Protein AF-A0A349H0I1-F1 (afdb_monomer)

Radius of gyration: 21.96 Å; Cα contacts (8 Å, |Δi|>4): 618; chains: 1; bounding box: 60×41×66 Å

Mean predicted aligned error: 6.82 Å

Solvent-accessible surface area (backbone atoms only — not comparable to full-atom values): 18006 Å² total; per-residue (Å²): 136,90,81,85,83,81,81,77,84,74,85,81,79,82,74,72,86,64,67,91,86,64,78,78,78,63,68,46,71,41,87,31,68,82,65,18,46,16,34,38,22,48,32,29,46,52,48,45,71,29,44,71,75,42,46,47,58,52,32,51,77,61,75,44,40,34,22,36,20,34,17,42,63,64,51,36,85,90,40,66,73,54,44,50,57,52,36,51,44,42,75,72,64,30,39,60,26,30,19,31,28,80,56,58,60,56,75,73,56,81,52,63,70,60,49,42,41,29,56,52,42,31,39,50,52,44,24,71,68,56,75,46,74,36,46,31,37,44,55,31,94,72,39,71,49,74,67,58,49,52,59,46,56,76,68,21,74,40,65,52,85,84,55,69,73,45,67,33,71,83,58,52,48,72,56,53,55,52,51,52,54,48,22,48,76,69,48,35,77,41,40,36,43,39,42,25,42,68,38,98,54,76,21,34,36,50,53,69,41,48,50,54,49,52,53,50,51,51,77,35,53,81,45,32,40,63,32,26,51,61,59,56,50,42,48,48,53,49,62,74,54,44,40,82,46,76,46,79,76,52,99,54,31,33,32,36,26,41,40,66,69,99,42,76,68,64,66,66,41,75,89,57,61,44,25,34,34,36,58,40,89,90,53,66,74,88,30,52,48,40,29,45,93,89,40,78,55,71,75,44,73,40,95,85,67,55,28,40,33,34,75,43,63,65,80,52,60,61,33,44,37,35,58,103

Secondary structure (DSSP, 8-state):
-----------------PPTTPPPP-EEE-SSGGG-SEEEEEEEES--HHIIIIIHHHHHHTT---EEEE-HHHH-TT-HHHHHHHHHHHHTT-EEEE--SS---GGG---HHHHHIIIIIHHHHHHHHHSS---EE--GGG---HHHHHHHHHH-SEEGGG--EEE-TT--HHHHHHHHHHHHHHT-EEEEEE--BSSSSSSPBPHHHHHHHHHHHHHTTTTEEE--HHHHHHHHHHHHH-EEEEEEEETTEEEEEEE--S-HHHHHSPP--EEEEEE-TT--GGGEEEEETTEEPP-EE-TTSSEEEEEE-TT---EEEEE-

Sequence (324 aa):
MKGFLAWVLGVGLLVSRLAQGAMPPDVTVARFKGDRQAAVSLTFDDALPSHIESAIPTLDRYGLKGTFFLLLNNIRPESTSNWDAWRAAVSNGHEAGSHSFTHPMLTQIRDQALLDYEISGSAKEIETHLGVRPTSFAYPSSDFNHDVRQVVRLVYAFDRADCRVWGGAGFQMVDGIKHVDQALRRKDWLFCMLHGVGEATWGPIDPEIFDGLVAHLARQSDAVWTDTYSRVAAYIAKRNAIKVIFRDVKPDSFDFRLRLPDDPHIAMIPKWPLTVKVALDGRDPKLARAMVDGSLLALTPSVCGHYLLADIETDGRWIQWSWK

Nearest PDB structures (foldseek):
  5lgc-assembly1_A  TM=7.540E-01  e=3.133E-11  Arthrobacter sp. AW19M34-1
  5jmu-assembly1_A  TM=6.963E-01  e=8.372E-09  Agathobacter rectalis ATCC 33656
  2iw0-assembly1_A  TM=6.293E-01  e=1.709E-08  Colletotrichum lindemuthianum
  6go1-assembly2_B  TM=6.713E-01  e=7.347E-06  Bacillus anthracis
  3n98-assembly1_A  TM=6.789E-01  e=1.150E-03  Thermococcus kodakarensis

Foldseek 3Di:
DDDDDDPPDDPPPPDDDDDPDDDPFPKAFAQFPLNALEAEAEEAEALDPQCLVAVLVLCVVLPFEHEYAYAQVSLVLPDLVSLVSVLVNVVSAHAYAHAFHHLDLLVPDPDVVNLCCRQVVRQVSCCVSNVDRHQEYEYRVLRDDPVSVVSNVVRHLYYCNPAPEDAWAPDFLVVLVVVVVVRSVVSYYHYYYAYHACDPDTGHHDSVSSSVSSVVQSVCVLRYHRHYPLVSVLQNVLSVQWDKDWDPDDPFKTKIWIEGDPDVSNVSRDWFWTKMWTFCVPPDPVQKWKDFPNDTFDWDARPVRGTIITGGINPGTMIIIGGD

pLDDT: mean 88.44, std 15.71, range [28.06, 98.62]

Structure (mmCIF, N/CA/C/O backbone):
data_AF-A0A349H0I1-F1
#
_entry.id   AF-A0A349H0I1-F1
#
loop_
_atom_site.group_PDB
_atom_site.id
_atom_site.type_symbol
_atom_site.label_atom_id
_atom_site.label_alt_id
_atom_site.label_comp_id
_atom_site.label_asym_id
_atom_site.label_entity_id
_atom_site.label_seq_id
_atom_site.pdbx_PDB_ins_code
_atom_site.Cartn_x
_atom_site.Cartn_y
_atom_site.Cartn_z
_atom_site.occupancy
_atom_site.B_iso_or_equiv
_atom_site.auth_seq_id
_atom_site.auth_comp_id
_atom_site.auth_asym_id
_atom_site.auth_atom_id
_atom_site.pdbx_PDB_model_num
ATOM 1 N N . MET A 1 1 ? 33.714 -4.054 20.950 1.00 34.84 1 MET A N 1
ATOM 2 C CA . MET A 1 1 ? 33.315 -3.455 22.244 1.00 34.84 1 MET A CA 1
ATOM 3 C C . MET A 1 1 ? 32.687 -2.096 21.979 1.00 34.84 1 MET A C 1
ATOM 5 O O . MET A 1 1 ? 33.351 -1.293 21.343 1.00 34.84 1 MET A O 1
ATOM 9 N N . LYS A 1 2 ? 31.476 -1.874 22.526 1.00 33.91 2 LYS A N 1
ATOM 10 C CA . LYS A 1 2 ? 30.691 -0.615 22.601 1.00 33.91 2 LYS A CA 1
ATOM 11 C C . LYS A 1 2 ? 30.123 -0.113 21.250 1.00 33.91 2 LYS A C 1
ATOM 13 O O . LYS A 1 2 ? 30.882 0.099 20.326 1.00 33.91 2 LYS A O 1
ATOM 18 N N . GLY A 1 3 ? 28.820 0.094 21.052 1.00 28.56 3 GLY A N 1
ATOM 19 C CA . GLY A 1 3 ? 27.667 -0.011 21.945 1.00 28.56 3 GLY A CA 1
ATOM 20 C C . GLY A 1 3 ? 26.371 -0.170 21.139 1.00 28.56 3 GLY A C 1
ATOM 21 O O . GLY A 1 3 ? 26.172 0.476 20.117 1.00 28.56 3 GLY A O 1
ATOM 22 N N . PHE A 1 4 ? 25.518 -1.076 21.609 1.00 33.22 4 PHE A N 1
ATOM 23 C CA . PHE A 1 4 ? 24.160 -1.306 21.128 1.00 33.22 4 PHE A CA 1
ATOM 24 C C . PHE A 1 4 ? 23.253 -0.308 21.862 1.00 33.22 4 PHE A C 1
ATOM 26 O O . PHE A 1 4 ? 23.117 -0.406 23.082 1.00 33.22 4 PHE A O 1
ATOM 33 N N . LEU A 1 5 ? 22.663 0.668 21.165 1.00 31.14 5 LEU A N 1
ATOM 34 C CA . LEU A 1 5 ? 21.575 1.465 21.736 1.00 31.14 5 LEU A CA 1
ATOM 35 C C . LEU A 1 5 ? 20.264 0.701 21.526 1.00 31.14 5 LEU A C 1
ATOM 37 O O . LEU A 1 5 ? 19.727 0.641 20.421 1.00 31.14 5 LEU A O 1
ATOM 41 N N . ALA A 1 6 ? 19.773 0.093 22.601 1.00 31.25 6 ALA A N 1
ATOM 42 C CA . ALA A 1 6 ? 18.431 -0.454 22.672 1.00 31.25 6 ALA A CA 1
ATOM 43 C C . ALA A 1 6 ? 17.419 0.700 22.726 1.00 31.25 6 ALA A C 1
ATOM 45 O O . ALA A 1 6 ? 17.359 1.435 23.711 1.00 31.25 6 ALA A O 1
ATOM 46 N N . TRP A 1 7 ? 16.602 0.849 21.685 1.00 28.06 7 TRP A N 1
ATOM 47 C CA . TRP A 1 7 ? 15.377 1.640 21.769 1.00 28.06 7 TRP A CA 1
ATOM 48 C C . TRP A 1 7 ? 14.314 0.805 22.482 1.00 28.06 7 TRP A C 1
ATOM 50 O O . TRP A 1 7 ? 13.604 0.009 21.870 1.00 28.06 7 TRP A O 1
ATOM 60 N N . VAL A 1 8 ? 14.215 0.972 23.799 1.00 32.16 8 VAL A N 1
ATOM 61 C CA . VAL A 1 8 ? 13.019 0.572 24.542 1.00 32.16 8 VAL A CA 1
ATOM 62 C C . VAL A 1 8 ? 11.940 1.608 24.229 1.00 32.16 8 VAL A C 1
ATOM 64 O O . VAL A 1 8 ? 12.012 2.751 24.677 1.00 32.16 8 VAL A O 1
ATOM 67 N N . LEU A 1 9 ? 10.952 1.217 23.421 1.00 36.84 9 LEU A N 1
ATOM 68 C CA . LEU A 1 9 ? 9.716 1.969 23.206 1.00 36.84 9 LEU A CA 1
ATOM 69 C C . LEU A 1 9 ? 8.964 2.085 24.538 1.00 36.84 9 LEU A C 1
ATOM 71 O O . LEU A 1 9 ? 8.253 1.172 24.953 1.00 36.84 9 LEU A O 1
ATOM 75 N N . GLY A 1 10 ? 9.122 3.219 25.215 1.00 29.77 10 GLY A N 1
ATOM 76 C CA . GLY A 1 10 ? 8.227 3.622 26.289 1.00 29.77 10 GLY A CA 1
ATOM 77 C C . GLY A 1 10 ? 6.883 4.039 25.699 1.00 29.77 10 GLY A C 1
ATOM 78 O O . GLY A 1 10 ? 6.789 5.063 25.022 1.00 29.77 10 GLY A O 1
ATOM 79 N N . VAL A 1 11 ? 5.832 3.264 25.965 1.00 38.38 11 VAL A N 1
ATOM 80 C CA . VAL A 1 11 ? 4.443 3.690 25.755 1.00 38.38 11 VAL A CA 1
ATOM 81 C C . VAL A 1 11 ? 4.156 4.819 26.748 1.00 38.38 11 VAL A C 1
ATOM 83 O O . VAL A 1 11 ? 3.772 4.590 27.890 1.00 38.38 11 VAL A O 1
ATOM 86 N N . GLY A 1 12 ? 4.399 6.061 26.336 1.00 31.16 12 GLY A N 1
ATOM 87 C CA . GLY A 1 12 ? 4.030 7.245 27.106 1.00 31.16 12 GLY A CA 1
ATOM 88 C C . GLY A 1 12 ? 2.527 7.498 27.014 1.00 31.16 12 GLY A C 1
ATOM 89 O O . GLY A 1 12 ? 2.088 8.290 26.180 1.00 31.16 12 GLY A O 1
ATOM 90 N N . LEU A 1 13 ? 1.743 6.824 27.857 1.00 39.81 13 LEU A N 1
ATOM 91 C CA . LEU A 1 13 ? 0.347 7.172 28.131 1.00 39.81 13 LEU A CA 1
ATOM 92 C C . LEU A 1 13 ? 0.323 8.519 28.871 1.00 39.81 13 LEU A C 1
ATOM 94 O O . LEU A 1 13 ? 0.602 8.590 30.066 1.00 39.81 13 LEU A O 1
ATOM 98 N N . LEU A 1 14 ? -0.012 9.603 28.168 1.00 36.84 14 LEU A N 1
ATOM 99 C CA . LEU A 1 14 ? -0.398 10.852 28.823 1.00 36.84 14 LEU A CA 1
ATOM 100 C C . LEU A 1 14 ? -1.841 10.681 29.310 1.00 36.84 14 LEU A C 1
ATOM 102 O O . LEU A 1 14 ? -2.797 10.933 28.580 1.00 36.84 14 LEU A O 1
ATOM 106 N N . VAL A 1 15 ? -1.991 10.178 30.533 1.00 42.47 15 VAL A N 1
ATOM 107 C CA . VAL A 1 15 ? -3.293 10.030 31.184 1.00 42.47 15 VAL A CA 1
ATOM 108 C C . VAL A 1 15 ? -3.716 11.399 31.717 1.00 42.47 15 VAL A C 1
ATOM 110 O O . VAL A 1 15 ? -3.278 11.832 32.781 1.00 42.47 15 VAL A O 1
ATOM 113 N N . SER A 1 16 ? -4.570 12.113 30.984 1.00 45.88 16 SER A N 1
ATOM 114 C CA . SER A 1 16 ? -5.375 13.186 31.577 1.00 45.88 16 SER A CA 1
ATOM 115 C C . SER A 1 16 ? -6.261 12.566 32.658 1.00 45.88 16 SER A C 1
ATOM 117 O O . SER A 1 16 ? -6.930 11.581 32.356 1.00 45.88 16 SER A O 1
ATOM 119 N N . ARG A 1 17 ? -6.215 13.104 33.891 1.00 45.06 17 ARG A N 1
ATOM 120 C CA . ARG A 1 17 ? -6.877 12.590 35.113 1.00 45.06 17 ARG A CA 1
ATOM 121 C C . ARG A 1 17 ? -8.122 11.748 34.801 1.00 45.06 17 ARG A C 1
ATOM 123 O O . ARG A 1 17 ? -9.199 12.294 34.576 1.00 45.06 17 ARG A O 1
ATOM 130 N N . LEU A 1 18 ? -7.956 10.425 34.803 1.00 47.84 18 LEU A N 1
ATOM 131 C CA . LEU A 1 18 ? -9.080 9.496 34.833 1.00 47.84 18 LEU A CA 1
ATOM 132 C C . LEU A 1 18 ? -9.846 9.746 36.135 1.00 47.84 18 LEU A C 1
ATOM 134 O O . LEU A 1 18 ? -9.235 10.012 37.177 1.00 47.84 18 LEU A O 1
ATOM 138 N N . ALA A 1 19 ? -11.175 9.666 36.085 1.00 48.91 19 ALA A N 1
ATOM 139 C CA . ALA A 1 19 ? -11.960 9.513 37.301 1.00 48.91 19 ALA A CA 1
ATOM 140 C C . ALA A 1 19 ? -11.387 8.317 38.083 1.00 48.91 19 ALA A C 1
ATOM 142 O O . ALA A 1 19 ? -11.069 7.284 37.489 1.00 48.91 19 ALA A O 1
ATOM 143 N N . GLN A 1 20 ? -11.176 8.485 39.390 1.00 42.12 20 GLN A N 1
ATOM 144 C CA . GLN A 1 20 ? -10.585 7.457 40.247 1.00 42.12 20 GLN A CA 1
ATOM 145 C C . GLN A 1 20 ? -11.295 6.108 40.033 1.00 42.12 20 GLN A C 1
ATOM 147 O O . GLN A 1 20 ? -12.483 5.987 40.313 1.00 42.12 20 GLN A O 1
ATOM 152 N N . GLY A 1 21 ? -10.558 5.106 39.537 1.00 50.03 21 GLY A N 1
ATOM 153 C CA . GLY A 1 21 ? -10.969 3.697 39.554 1.00 50.03 21 GLY A CA 1
ATOM 154 C C . GLY A 1 21 ? -11.300 3.026 38.215 1.00 50.03 21 GLY A C 1
ATOM 155 O O . GLY A 1 21 ? -11.369 1.802 38.194 1.00 50.03 21 GLY A O 1
ATOM 156 N N . ALA A 1 22 ? -11.461 3.748 37.100 1.00 56.69 22 ALA A N 1
ATOM 157 C CA . ALA A 1 22 ? -11.700 3.109 35.798 1.00 56.69 22 ALA A CA 1
ATOM 158 C C . ALA A 1 22 ? -10.386 2.917 35.024 1.00 56.69 22 ALA A C 1
ATOM 160 O O . ALA A 1 22 ? -9.706 3.893 34.700 1.00 56.69 22 ALA A O 1
ATOM 161 N N . MET A 1 23 ? -10.029 1.666 34.711 1.00 65.00 23 MET A N 1
ATOM 162 C CA . MET A 1 23 ? -8.964 1.384 33.744 1.00 65.00 23 MET A CA 1
ATOM 163 C C . MET A 1 23 ? -9.370 1.935 32.368 1.00 65.00 23 MET A C 1
ATOM 165 O O . MET A 1 23 ? -10.547 1.843 32.008 1.00 65.00 23 MET A O 1
ATOM 169 N N . PRO A 1 24 ? -8.436 2.519 31.596 1.00 69.81 24 PRO A N 1
ATOM 170 C CA . PRO A 1 24 ? -8.743 2.953 30.244 1.00 69.81 24 PRO A CA 1
ATOM 171 C C . PRO A 1 24 ? -9.199 1.746 29.402 1.00 69.81 24 PRO A C 1
ATOM 173 O O . PRO A 1 24 ? -8.643 0.658 29.570 1.00 69.81 24 PRO A O 1
ATOM 176 N N . PRO A 1 25 ? -10.189 1.920 28.510 1.00 83.69 25 PRO A N 1
ATOM 177 C CA . PRO A 1 25 ? -10.639 0.854 27.622 1.00 83.69 25 PRO A CA 1
ATOM 178 C C . PRO A 1 25 ? -9.480 0.326 26.765 1.00 83.69 25 PRO A C 1
ATOM 180 O O . PRO A 1 25 ? -8.636 1.114 26.325 1.00 83.69 25 PRO A O 1
ATOM 183 N N . ASP A 1 26 ? -9.450 -0.981 26.490 1.00 91.81 26 ASP A N 1
ATOM 184 C CA . ASP A 1 26 ? -8.466 -1.562 25.570 1.00 91.81 26 ASP A CA 1
ATOM 185 C C . ASP A 1 26 ? -8.833 -1.200 24.124 1.00 91.81 26 ASP A C 1
ATOM 187 O O . ASP A 1 26 ? -9.636 -1.864 23.460 1.00 91.81 26 ASP A O 1
ATOM 191 N N . VAL A 1 27 ? -8.259 -0.081 23.672 1.00 95.75 27 VAL A N 1
ATOM 192 C CA . VAL A 1 27 ? -8.333 0.407 22.296 1.00 95.75 27 VAL A CA 1
ATOM 193 C C . VAL A 1 27 ? -6.935 0.431 21.705 1.00 95.75 27 VAL A C 1
ATOM 195 O O . VAL A 1 27 ? -6.068 1.196 22.132 1.00 95.75 27 VAL A O 1
ATOM 198 N N . THR A 1 28 ? -6.721 -0.380 20.676 1.00 95.75 28 THR A N 1
ATOM 199 C CA . THR A 1 28 ? -5.432 -0.494 19.986 1.00 95.75 28 THR A CA 1
ATOM 200 C C . THR A 1 28 ? -5.610 -0.383 18.482 1.00 95.75 28 THR A C 1
ATOM 202 O O . THR A 1 28 ? -6.696 -0.584 17.951 1.00 95.75 28 THR A O 1
ATOM 205 N N . VAL A 1 29 ? -4.540 -0.058 17.758 1.00 97.12 29 VAL A N 1
ATOM 206 C CA . VAL A 1 29 ? -4.557 -0.100 16.290 1.00 97.12 29 VAL A CA 1
ATOM 207 C C . VAL A 1 29 ? -4.021 -1.448 15.821 1.00 97.12 29 VAL A C 1
ATOM 209 O O . VAL A 1 29 ? -2.908 -1.853 16.189 1.00 97.12 29 VAL A O 1
ATOM 212 N N . ALA A 1 30 ? -4.810 -2.138 14.998 1.00 96.62 30 ALA A N 1
ATOM 213 C CA . ALA A 1 30 ? -4.462 -3.431 14.432 1.00 96.62 30 ALA A CA 1
ATOM 214 C C . ALA A 1 30 ? -3.143 -3.355 13.656 1.00 96.62 30 ALA A C 1
ATOM 216 O O . ALA A 1 30 ? -2.781 -2.319 13.089 1.00 96.62 30 ALA A O 1
ATOM 217 N N . ARG A 1 31 ? -2.403 -4.467 13.629 1.00 95.56 31 ARG A N 1
ATOM 218 C CA . ARG A 1 31 ? -1.106 -4.530 12.941 1.00 95.56 31 ARG A CA 1
ATOM 219 C C . ARG A 1 31 ? -1.239 -4.299 11.437 1.00 95.56 31 ARG A C 1
ATOM 221 O O . ARG A 1 31 ? -0.420 -3.584 10.871 1.00 95.56 31 ARG A O 1
ATOM 228 N N . PHE A 1 32 ? -2.279 -4.870 10.845 1.00 96.81 32 PHE A N 1
ATOM 229 C CA . PHE A 1 32 ? -2.651 -4.727 9.445 1.00 96.81 32 PHE A CA 1
ATOM 230 C C . PHE A 1 32 ? -4.148 -4.447 9.342 1.00 96.81 32 PHE A C 1
ATOM 232 O O . PHE A 1 32 ? -4.898 -4.685 10.297 1.00 96.81 32 PHE A O 1
ATOM 239 N N . LYS A 1 33 ? -4.578 -3.944 8.182 1.00 96.31 33 LYS A N 1
ATOM 240 C CA . LYS A 1 33 ? -5.973 -3.580 7.934 1.00 96.31 33 LYS A CA 1
ATOM 241 C C . LYS A 1 33 ? -6.927 -4.745 8.239 1.00 96.31 33 LYS A C 1
ATOM 243 O O . LYS A 1 33 ? -6.679 -5.895 7.879 1.00 96.31 33 LYS A O 1
ATOM 248 N N . GLY A 1 34 ? -8.027 -4.444 8.919 1.00 95.44 34 GLY A N 1
ATOM 249 C CA . GLY A 1 34 ? -9.051 -5.390 9.362 1.00 95.44 34 GLY A CA 1
ATOM 250 C C . GLY A 1 34 ? -8.505 -6.554 10.195 1.00 95.44 34 GLY A C 1
ATOM 251 O O . GLY A 1 34 ? -9.002 -7.664 10.064 1.00 95.44 34 GLY A O 1
ATOM 252 N N . ASP A 1 35 ? -7.463 -6.304 10.997 1.00 95.69 35 ASP A N 1
ATOM 253 C CA . ASP A 1 35 ? -6.838 -7.275 11.913 1.00 95.69 35 ASP A CA 1
ATOM 254 C C . ASP A 1 35 ? -6.282 -8.536 11.230 1.00 95.69 35 ASP A C 1
ATOM 256 O O . ASP A 1 35 ? -6.198 -9.607 11.832 1.00 95.69 35 ASP A O 1
ATOM 260 N N . ARG A 1 36 ? -5.865 -8.398 9.965 1.00 96.00 36 ARG A N 1
ATOM 261 C CA . ARG A 1 36 ? -5.184 -9.460 9.212 1.00 96.00 36 ARG A CA 1
ATOM 262 C C . ARG A 1 36 ? -3.839 -9.799 9.850 1.00 96.00 36 ARG A C 1
ATOM 264 O O . ARG A 1 36 ? -3.200 -8.969 10.498 1.00 96.00 36 ARG A O 1
ATOM 271 N N . GLN A 1 37 ? -3.412 -11.045 9.682 1.00 95.31 37 GLN A N 1
ATOM 272 C CA . GLN A 1 37 ? -2.216 -11.579 10.335 1.00 95.31 37 GLN A CA 1
ATOM 273 C C . GLN A 1 37 ? -0.933 -11.133 9.635 1.00 95.31 37 GLN A C 1
ATOM 275 O O . GLN A 1 37 ? 0.062 -10.860 10.306 1.00 95.31 37 GLN A O 1
ATOM 280 N N . ALA A 1 38 ? -0.974 -11.042 8.308 1.00 96.19 38 ALA A N 1
ATOM 281 C CA . ALA A 1 38 ? 0.137 -10.629 7.462 1.00 96.19 38 ALA A CA 1
ATOM 282 C C . ALA A 1 38 ? -0.335 -9.647 6.385 1.00 96.19 38 ALA A C 1
ATOM 284 O O . ALA A 1 38 ? -1.536 -9.503 6.140 1.00 96.19 38 ALA A O 1
ATOM 285 N N . ALA A 1 39 ? 0.623 -9.006 5.723 1.00 96.50 39 ALA A N 1
ATOM 286 C CA . ALA A 1 39 ? 0.380 -8.248 4.504 1.00 96.50 39 ALA A CA 1
ATOM 287 C C . ALA A 1 39 ? 1.286 -8.737 3.372 1.00 96.50 39 ALA A C 1
ATOM 289 O O . ALA A 1 39 ? 2.387 -9.230 3.622 1.00 96.50 39 ALA A O 1
ATOM 290 N N . VAL A 1 40 ? 0.834 -8.580 2.131 1.00 95.69 40 VAL A N 1
ATOM 291 C CA . VAL A 1 40 ? 1.599 -8.903 0.924 1.00 95.69 40 VAL A CA 1
ATOM 292 C C . VAL A 1 40 ? 1.460 -7.752 -0.066 1.00 95.69 40 VAL A C 1
ATOM 294 O O . VAL A 1 40 ? 0.351 -7.312 -0.353 1.00 95.69 40 VAL A O 1
ATOM 297 N N . SER A 1 41 ? 2.578 -7.287 -0.617 1.00 95.88 41 SER A N 1
ATOM 298 C CA . SER A 1 41 ? 2.578 -6.349 -1.742 1.00 95.88 41 SER A CA 1
ATOM 299 C C . SER A 1 41 ? 3.286 -6.971 -2.937 1.00 95.88 41 SER A C 1
ATOM 301 O O . SER A 1 41 ? 4.458 -7.344 -2.851 1.00 95.88 41 SER A O 1
ATOM 303 N N . LEU A 1 42 ? 2.554 -7.090 -4.045 1.00 95.06 42 LEU A N 1
ATOM 304 C CA . LEU A 1 42 ? 3.087 -7.515 -5.336 1.00 95.06 42 LEU A CA 1
ATOM 305 C C . LEU A 1 42 ? 3.601 -6.275 -6.067 1.00 95.06 42 LEU A C 1
ATOM 307 O O . LEU A 1 42 ? 2.830 -5.351 -6.335 1.00 95.06 42 LEU A O 1
ATOM 311 N N . THR A 1 43 ? 4.904 -6.239 -6.330 1.00 94.69 43 THR A N 1
ATOM 312 C CA . THR A 1 43 ? 5.586 -5.099 -6.948 1.00 94.69 43 THR A CA 1
ATOM 313 C C . THR A 1 43 ? 6.237 -5.521 -8.256 1.00 94.69 43 THR A C 1
ATOM 315 O O . THR A 1 43 ? 6.756 -6.632 -8.344 1.00 94.69 43 THR A O 1
ATOM 318 N N . PHE A 1 44 ? 6.192 -4.649 -9.256 1.00 94.81 44 PHE A N 1
ATOM 319 C CA . PHE A 1 44 ? 6.687 -4.900 -10.603 1.00 94.81 44 PHE A CA 1
ATOM 320 C C . PHE A 1 44 ? 7.590 -3.752 -11.034 1.00 94.81 44 PHE A C 1
ATOM 322 O O . PHE A 1 44 ? 7.164 -2.598 -10.991 1.00 94.81 44 PHE A O 1
ATOM 329 N N . ASP A 1 45 ? 8.804 -4.068 -11.462 1.00 94.56 45 ASP A N 1
ATOM 330 C CA . ASP A 1 45 ? 9.788 -3.076 -11.890 1.00 94.56 45 ASP A CA 1
ATOM 331 C C . ASP A 1 45 ? 9.833 -2.987 -13.425 1.00 94.56 45 ASP A C 1
ATOM 333 O O . ASP A 1 45 ? 9.482 -3.941 -14.122 1.00 94.56 45 ASP A O 1
ATOM 337 N N . ASP A 1 46 ? 10.266 -1.831 -13.931 1.00 94.69 46 ASP A N 1
ATOM 338 C CA . ASP A 1 46 ? 10.596 -1.534 -15.337 1.00 94.69 46 ASP A CA 1
ATOM 339 C C . ASP A 1 46 ? 9.457 -1.105 -16.272 1.00 94.69 46 ASP A C 1
ATOM 341 O O . ASP A 1 46 ? 9.729 -0.805 -17.432 1.00 94.69 46 ASP A O 1
ATOM 345 N N . ALA A 1 47 ? 8.205 -1.003 -15.810 1.00 94.88 47 ALA A N 1
ATOM 346 C CA . ALA A 1 47 ? 7.064 -0.614 -16.662 1.00 94.88 47 ALA A CA 1
ATOM 347 C C . ALA A 1 47 ? 6.978 -1.406 -17.989 1.00 94.88 47 ALA A C 1
ATOM 349 O O . ALA A 1 47 ? 6.832 -0.832 -19.070 1.00 94.88 47 ALA A O 1
ATOM 350 N N . LEU A 1 48 ? 7.104 -2.730 -17.905 1.00 93.38 48 LEU A N 1
ATOM 351 C CA . LEU A 1 48 ? 7.147 -3.616 -19.067 1.00 93.38 48 LEU A CA 1
ATOM 352 C C . LEU A 1 48 ? 5.759 -3.775 -19.713 1.00 93.38 48 LEU A C 1
ATOM 354 O O . LEU A 1 48 ? 4.752 -3.717 -19.000 1.00 93.38 48 LEU A O 1
ATOM 358 N N . PRO A 1 49 ? 5.665 -4.049 -21.030 1.00 92.62 49 PRO A N 1
ATOM 359 C CA . PRO A 1 49 ? 4.387 -4.302 -21.704 1.00 92.62 49 PRO A CA 1
ATOM 360 C C . PRO A 1 49 ? 3.533 -5.374 -21.013 1.00 92.62 49 PRO A C 1
ATOM 362 O O . PRO A 1 49 ? 2.334 -5.173 -20.797 1.00 92.62 49 PRO A O 1
ATOM 365 N N . SER A 1 50 ? 4.159 -6.462 -20.546 1.00 93.75 50 SER A N 1
ATOM 366 C CA . SER A 1 50 ? 3.466 -7.536 -19.820 1.00 93.75 50 SER A CA 1
ATOM 367 C C . SER A 1 50 ? 2.779 -7.087 -18.524 1.00 93.75 50 SER A C 1
ATOM 369 O O . SER A 1 50 ? 1.886 -7.780 -18.029 1.00 93.75 50 SER A O 1
ATOM 371 N N . HIS A 1 51 ? 3.123 -5.923 -17.963 1.00 95.81 51 HIS A N 1
ATOM 372 C CA . HIS A 1 51 ? 2.419 -5.367 -16.805 1.00 95.81 51 HIS A CA 1
ATOM 373 C C . HIS A 1 51 ? 0.986 -4.974 -17.157 1.00 95.81 51 HIS A C 1
ATOM 375 O O . HIS A 1 51 ? 0.055 -5.346 -16.442 1.00 95.81 51 HIS A O 1
ATOM 381 N N . ILE A 1 52 ? 0.820 -4.260 -18.273 1.00 95.50 52 ILE A N 1
ATOM 382 C CA . ILE A 1 52 ? -0.480 -3.831 -18.796 1.00 95.50 52 ILE A CA 1
ATOM 383 C C . ILE A 1 52 ? -1.233 -5.019 -19.400 1.00 95.50 52 ILE A C 1
ATOM 385 O O . ILE A 1 52 ? -2.433 -5.163 -19.183 1.00 95.50 52 ILE A O 1
ATOM 389 N N . GLU A 1 53 ? -0.535 -5.874 -20.147 1.00 94.38 53 GLU A N 1
ATOM 390 C CA . GLU A 1 53 ? -1.155 -6.937 -20.947 1.00 94.38 53 GLU A CA 1
ATOM 391 C C . GLU A 1 53 ? -1.524 -8.180 -20.123 1.00 94.38 53 GLU A C 1
ATOM 393 O O . GLU A 1 53 ? -2.527 -8.834 -20.414 1.00 94.38 53 GLU A O 1
ATOM 398 N N . SER A 1 54 ? -0.754 -8.488 -19.073 1.00 95.00 54 SER A N 1
ATOM 399 C CA . SER A 1 54 ? -0.886 -9.740 -18.313 1.00 95.00 54 SER A CA 1
ATOM 400 C C . SER A 1 54 ? -1.066 -9.513 -16.813 1.00 95.00 54 SER A C 1
ATOM 402 O O . SER A 1 54 ? -1.988 -10.074 -16.208 1.00 95.00 54 SER A O 1
ATOM 404 N N . ALA A 1 55 ? -0.207 -8.700 -16.188 1.00 96.69 55 ALA A N 1
ATOM 405 C CA . ALA A 1 55 ? -0.172 -8.583 -14.731 1.00 96.69 55 ALA A CA 1
ATOM 406 C C . ALA A 1 55 ? -1.429 -7.902 -14.166 1.00 96.69 55 ALA A C 1
ATOM 408 O O . ALA A 1 55 ? -2.110 -8.478 -13.315 1.00 96.69 55 ALA A O 1
ATOM 409 N N . ILE A 1 56 ? -1.761 -6.705 -14.660 1.00 98.25 56 ILE A N 1
ATOM 410 C CA . ILE A 1 56 ? -2.934 -5.929 -14.229 1.00 98.25 56 ILE A CA 1
ATOM 411 C C . ILE A 1 56 ? -4.236 -6.706 -14.469 1.00 98.25 56 ILE A C 1
ATOM 413 O O . ILE A 1 56 ? -4.960 -6.917 -13.494 1.00 98.25 56 ILE A O 1
ATOM 417 N N . PRO A 1 57 ? -4.517 -7.244 -15.677 1.00 98.19 57 PRO A N 1
ATOM 418 C CA . PRO A 1 57 ? -5.734 -8.021 -15.911 1.00 98.19 57 PRO A CA 1
ATOM 419 C C . PRO A 1 57 ? -5.883 -9.235 -14.987 1.00 98.19 57 PRO A C 1
ATOM 421 O O . PRO A 1 57 ? -6.995 -9.580 -14.585 1.00 98.19 57 PRO A O 1
ATOM 424 N N . THR A 1 58 ? -4.777 -9.897 -14.638 1.00 98.25 58 THR A N 1
ATOM 425 C CA . THR A 1 58 ? -4.797 -11.039 -13.712 1.00 98.25 58 THR A CA 1
ATOM 426 C C . THR A 1 58 ? -5.096 -10.587 -12.285 1.00 98.25 58 THR A C 1
ATOM 428 O O . THR A 1 58 ? -5.965 -11.166 -11.639 1.00 98.25 58 THR A O 1
ATOM 431 N N . LEU A 1 59 ? -4.440 -9.530 -11.796 1.00 98.62 59 LEU A N 1
ATOM 432 C CA . LEU A 1 59 ? -4.723 -8.955 -10.476 1.00 98.62 59 LEU A CA 1
ATOM 433 C C . LEU A 1 59 ? -6.190 -8.522 -10.355 1.00 98.62 59 LEU A C 1
ATOM 435 O O . LEU A 1 59 ? -6.862 -8.881 -9.386 1.00 98.62 59 LEU A O 1
ATOM 439 N N . ASP A 1 60 ? -6.700 -7.827 -11.371 1.00 98.56 60 ASP A N 1
ATOM 440 C CA . ASP A 1 60 ? -8.073 -7.331 -11.415 1.00 98.56 60 ASP A CA 1
ATOM 441 C C . ASP A 1 60 ? -9.111 -8.449 -11.398 1.00 98.56 60 ASP A C 1
ATOM 443 O O . ASP A 1 60 ? -10.112 -8.344 -10.687 1.00 98.56 60 ASP A O 1
ATOM 447 N N . ARG A 1 61 ? -8.852 -9.558 -12.101 1.00 98.25 61 ARG A N 1
ATOM 448 C CA . ARG A 1 61 ? -9.725 -10.743 -12.099 1.00 98.25 61 ARG A CA 1
ATOM 449 C C . ARG A 1 61 ? -9.966 -11.295 -10.693 1.00 98.25 61 ARG A C 1
ATOM 451 O O . ARG A 1 61 ? -11.044 -11.815 -10.418 1.00 98.25 61 ARG A O 1
ATOM 458 N N . TYR A 1 62 ? -8.978 -11.170 -9.812 1.00 98.38 62 TYR A N 1
ATOM 459 C CA . TYR A 1 62 ? -9.050 -11.618 -8.422 1.00 98.38 62 TYR A CA 1
ATOM 460 C C . TYR A 1 62 ? -9.342 -10.481 -7.427 1.00 98.38 62 TYR A C 1
ATOM 462 O O . TYR A 1 62 ? -9.336 -10.712 -6.218 1.00 98.38 62 TYR A O 1
ATOM 470 N N . GLY A 1 63 ? -9.603 -9.259 -7.908 1.00 97.88 63 GLY A N 1
ATOM 471 C CA . GLY A 1 63 ? -9.875 -8.090 -7.067 1.00 97.88 63 GLY A CA 1
ATOM 472 C C . GLY A 1 63 ? -8.666 -7.607 -6.258 1.00 97.88 63 GLY A C 1
ATOM 473 O O . GLY A 1 63 ? -8.839 -6.940 -5.238 1.00 97.88 63 GLY A O 1
ATOM 474 N N . LEU A 1 64 ? -7.449 -7.951 -6.683 1.00 98.38 64 LEU A N 1
ATOM 475 C CA . LEU A 1 64 ? -6.205 -7.570 -6.020 1.00 98.38 64 LEU A CA 1
ATOM 476 C C . LEU A 1 64 ? -5.562 -6.363 -6.704 1.00 98.38 64 LEU A C 1
ATOM 478 O O . LEU A 1 64 ? -5.831 -6.061 -7.864 1.00 98.38 64 LEU A O 1
ATOM 482 N N . LYS A 1 65 ? -4.697 -5.663 -5.968 1.00 98.25 65 LYS A N 1
ATOM 483 C CA . LYS A 1 65 ? -3.946 -4.507 -6.470 1.00 98.25 65 LYS A CA 1
ATOM 484 C C . LYS A 1 65 ? -2.450 -4.747 -6.346 1.00 98.25 65 LYS A C 1
ATOM 486 O O . LYS A 1 65 ? -1.993 -5.524 -5.512 1.00 98.25 65 LYS A O 1
ATOM 491 N N . GLY A 1 66 ? -1.709 -4.083 -7.222 1.00 97.94 66 GLY A N 1
ATOM 492 C CA . GLY A 1 66 ? -0.261 -4.201 -7.346 1.00 97.94 66 GLY A CA 1
ATOM 493 C C . GLY A 1 66 ? 0.390 -2.834 -7.468 1.00 97.94 66 GLY A C 1
ATOM 494 O O . GLY A 1 66 ? -0.284 -1.837 -7.747 1.00 97.94 66 GLY A O 1
ATOM 495 N N . THR A 1 67 ? 1.698 -2.814 -7.256 1.00 98.19 67 THR A N 1
ATOM 496 C CA . THR A 1 67 ? 2.540 -1.627 -7.393 1.00 98.19 67 THR A CA 1
ATOM 497 C C . THR A 1 67 ? 3.451 -1.783 -8.591 1.00 98.19 67 THR A C 1
ATOM 499 O O . THR A 1 67 ? 4.173 -2.767 -8.686 1.00 98.19 67 THR A O 1
ATOM 502 N N . PHE A 1 68 ? 3.464 -0.793 -9.468 1.00 97.94 68 PHE A N 1
ATOM 503 C CA . PHE A 1 68 ? 4.315 -0.763 -10.647 1.00 97.94 68 PHE A CA 1
ATOM 504 C C . PHE A 1 68 ? 5.308 0.379 -10.485 1.00 97.94 68 PHE A C 1
ATOM 506 O O . PHE A 1 68 ? 4.918 1.546 -10.457 1.00 97.94 68 PHE A O 1
ATOM 513 N N . PHE A 1 69 ? 6.583 0.045 -10.308 1.00 97.75 69 PHE A N 1
ATOM 514 C CA . PHE A 1 69 ? 7.668 1.011 -10.255 1.00 97.75 69 PHE A CA 1
ATOM 515 C C . PHE A 1 69 ? 8.063 1.364 -11.685 1.00 97.75 69 PHE A C 1
ATOM 517 O O . PHE A 1 69 ? 8.663 0.571 -12.410 1.00 97.75 69 PHE A O 1
ATOM 524 N N . LEU A 1 70 ? 7.658 2.560 -12.101 1.00 97.75 70 LEU A N 1
ATOM 525 C CA . LEU A 1 70 ? 7.714 2.980 -13.486 1.00 97.75 70 LEU A CA 1
ATOM 526 C C . LEU A 1 70 ? 9.112 3.465 -13.855 1.00 97.75 70 LEU A C 1
ATOM 528 O O . LEU A 1 70 ? 9.603 4.441 -13.286 1.00 97.75 70 LEU A O 1
ATOM 532 N N . LEU A 1 71 ? 9.718 2.801 -14.839 1.00 96.62 71 LEU A N 1
ATOM 533 C CA . LEU A 1 71 ? 10.908 3.282 -15.527 1.00 96.62 71 LEU A CA 1
ATOM 534 C C . LEU A 1 71 ? 10.470 4.145 -16.715 1.00 96.62 71 LEU A C 1
ATOM 536 O O . LEU A 1 71 ? 9.928 3.632 -17.696 1.00 96.62 71 LEU A O 1
ATOM 540 N N . LEU A 1 72 ? 10.685 5.459 -16.629 1.00 94.69 72 LEU A N 1
ATOM 541 C CA . LEU A 1 72 ? 10.075 6.408 -17.571 1.00 94.69 72 LEU A CA 1
ATOM 542 C C . LEU A 1 72 ? 10.522 6.174 -19.019 1.00 94.69 72 LEU A C 1
ATOM 544 O O . LEU A 1 72 ? 9.695 6.245 -19.927 1.00 94.69 72 LEU A O 1
ATOM 548 N N . ASN A 1 73 ? 11.793 5.826 -19.245 1.00 91.94 73 ASN A N 1
ATOM 549 C CA . ASN A 1 73 ? 12.303 5.527 -20.585 1.00 91.94 73 ASN A CA 1
ATOM 550 C C . ASN A 1 73 ? 11.556 4.361 -21.269 1.00 91.94 73 ASN A C 1
ATOM 552 O O . ASN A 1 73 ? 11.350 4.386 -22.481 1.00 91.94 73 ASN A O 1
ATOM 556 N N . ASN A 1 74 ? 11.076 3.373 -20.504 1.00 91.12 74 ASN A N 1
ATOM 557 C CA . ASN A 1 74 ? 10.313 2.251 -21.061 1.00 91.12 74 ASN A CA 1
ATOM 558 C C . ASN A 1 74 ? 8.880 2.644 -21.437 1.00 91.12 74 ASN A C 1
ATOM 560 O O . ASN A 1 74 ? 8.341 2.130 -22.416 1.00 91.12 74 ASN A O 1
ATOM 564 N N . ILE A 1 75 ? 8.280 3.598 -20.717 1.00 87.75 75 ILE A N 1
ATOM 565 C CA . ILE A 1 75 ? 6.958 4.139 -21.064 1.00 87.75 75 ILE A CA 1
ATOM 566 C C . ILE A 1 75 ? 7.032 4.976 -22.343 1.00 87.75 75 ILE A C 1
ATOM 568 O O . ILE A 1 75 ? 6.055 4.992 -23.092 1.00 87.75 75 ILE A O 1
ATOM 572 N N . ARG A 1 76 ? 8.188 5.601 -22.621 1.00 77.75 76 ARG A N 1
ATOM 573 C CA . ARG A 1 76 ? 8.377 6.625 -23.663 1.00 77.75 76 ARG A CA 1
ATOM 574 C C . ARG A 1 76 ? 7.480 7.834 -23.375 1.00 77.75 76 ARG 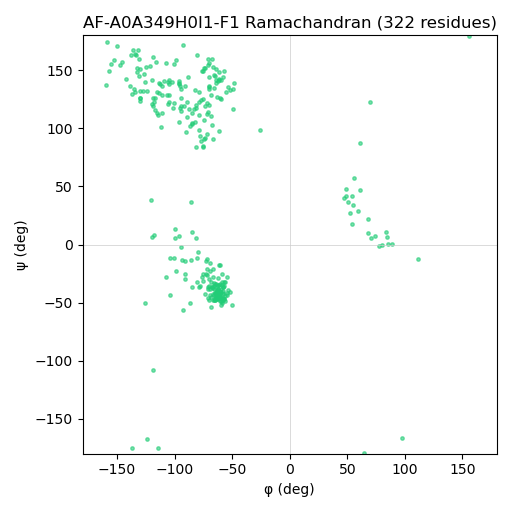A C 1
ATOM 576 O O . ARG A 1 76 ? 6.340 7.848 -23.835 1.00 77.75 76 ARG A O 1
ATOM 583 N N . PRO A 1 77 ? 7.929 8.818 -22.574 1.00 65.44 77 PRO A N 1
ATOM 584 C CA . PRO A 1 77 ? 7.077 9.893 -22.055 1.00 65.44 77 PRO A CA 1
ATOM 585 C C . PRO A 1 77 ? 6.308 10.672 -23.133 1.00 65.44 77 PRO A C 1
ATOM 587 O O . PRO A 1 77 ? 5.201 11.145 -22.890 1.00 65.44 77 PRO A O 1
ATOM 590 N N . GLU A 1 78 ? 6.851 10.736 -24.347 1.00 72.31 78 GLU A N 1
ATOM 591 C CA . GLU A 1 78 ? 6.236 11.335 -25.530 1.00 72.31 78 GLU A CA 1
ATOM 592 C C . GLU A 1 78 ? 5.027 10.556 -26.095 1.00 72.31 78 GLU A C 1
ATOM 594 O O . GLU A 1 78 ? 4.261 11.098 -26.893 1.00 72.31 78 GLU A O 1
ATOM 599 N N . SER A 1 79 ? 4.835 9.296 -25.698 1.00 72.38 79 SER A N 1
ATOM 600 C CA . SER A 1 79 ? 3.782 8.401 -26.186 1.00 72.38 79 SER A CA 1
ATOM 601 C C . SER A 1 79 ? 2.511 8.511 -25.340 1.00 72.38 79 SER A C 1
ATOM 603 O O . SER A 1 79 ? 2.356 7.858 -24.305 1.00 72.38 79 SER A O 1
ATOM 605 N N . THR A 1 80 ? 1.545 9.310 -25.795 1.00 70.12 80 THR A N 1
ATOM 606 C CA . THR A 1 80 ? 0.254 9.488 -25.107 1.00 70.12 80 THR A CA 1
ATOM 607 C C . THR A 1 80 ? -0.524 8.184 -24.913 1.00 70.12 80 THR A C 1
ATOM 609 O O . THR A 1 80 ? -1.111 7.995 -23.847 1.00 70.12 80 THR A O 1
ATOM 612 N N . SER A 1 81 ? -0.477 7.262 -25.881 1.00 69.31 81 SER A N 1
ATOM 613 C CA . SER A 1 81 ? -1.170 5.968 -25.802 1.00 69.31 81 SER A CA 1
ATOM 614 C C . SER A 1 81 ? -0.620 5.060 -24.702 1.00 69.31 81 SER A C 1
ATOM 616 O O . SER A 1 81 ? -1.379 4.323 -24.079 1.00 69.31 81 SER A O 1
ATOM 618 N N . ASN A 1 82 ? 0.685 5.130 -24.420 1.00 79.19 82 ASN A N 1
ATOM 619 C CA . ASN A 1 82 ? 1.284 4.332 -23.348 1.00 79.19 82 ASN A CA 1
ATOM 620 C C . ASN A 1 82 ? 0.821 4.841 -21.975 1.00 79.19 82 ASN A C 1
ATOM 622 O O . ASN A 1 82 ? 0.552 4.051 -21.071 1.00 79.19 82 ASN A O 1
ATOM 626 N N . TRP A 1 83 ? 0.636 6.155 -21.833 1.00 92.81 83 TRP A N 1
ATOM 627 C CA . TRP A 1 83 ? 0.118 6.766 -20.610 1.00 92.81 83 TRP A CA 1
ATOM 628 C C . TRP A 1 83 ? -1.376 6.528 -20.367 1.00 92.81 83 TRP A C 1
ATOM 630 O O . TRP A 1 83 ? -1.806 6.574 -19.215 1.00 92.81 83 TRP A O 1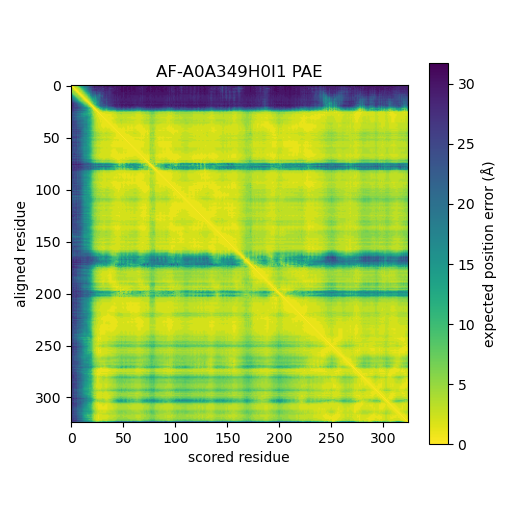
ATOM 640 N N . ASP A 1 84 ? -2.188 6.284 -21.400 1.00 93.31 84 ASP A N 1
ATOM 641 C CA . ASP A 1 84 ? -3.613 5.951 -21.226 1.00 93.31 84 ASP A CA 1
ATOM 642 C C . ASP A 1 84 ? -3.798 4.655 -20.422 1.00 93.31 84 ASP A C 1
ATOM 644 O O . ASP A 1 84 ? -4.595 4.615 -19.481 1.00 93.31 84 ASP A O 1
ATOM 648 N N . ALA A 1 85 ? -3.012 3.618 -20.728 1.00 93.25 85 ALA A N 1
ATOM 649 C CA . ALA A 1 85 ? -3.060 2.348 -20.007 1.00 93.25 85 ALA A CA 1
ATOM 650 C C . ALA A 1 85 ? -2.664 2.505 -18.528 1.00 93.25 85 ALA A C 1
ATOM 652 O O . ALA A 1 85 ? -3.349 1.998 -17.637 1.00 93.25 85 ALA A O 1
ATOM 653 N N . TRP A 1 86 ? -1.610 3.274 -18.245 1.00 96.56 86 TRP A N 1
ATOM 654 C CA . TRP A 1 86 ? -1.191 3.560 -16.871 1.00 96.56 86 TRP A CA 1
ATOM 655 C C . TRP A 1 86 ? -2.200 4.428 -16.113 1.00 96.56 86 TRP A C 1
ATOM 657 O O . TRP A 1 86 ? -2.461 4.174 -14.936 1.00 96.56 86 TRP A O 1
ATOM 667 N N . ARG A 1 87 ? -2.841 5.399 -16.780 1.00 96.88 87 ARG A N 1
ATOM 668 C CA . ARG A 1 87 ? -3.953 6.166 -16.194 1.00 96.88 87 ARG A CA 1
ATOM 669 C C . ARG A 1 87 ? -5.119 5.263 -15.819 1.00 96.88 87 ARG A C 1
ATOM 671 O O . ARG A 1 87 ? -5.678 5.431 -14.734 1.00 96.88 87 ARG A O 1
ATOM 678 N N . ALA A 1 88 ? -5.463 4.295 -16.668 1.00 96.38 88 ALA A N 1
ATOM 679 C CA . ALA A 1 88 ? -6.499 3.315 -16.363 1.00 96.38 88 ALA A CA 1
ATOM 680 C C . ALA A 1 88 ? -6.114 2.446 -15.152 1.00 96.38 88 ALA A C 1
ATOM 682 O O . ALA A 1 88 ? -6.920 2.291 -14.234 1.00 96.38 88 ALA A O 1
ATOM 683 N N . ALA A 1 89 ? -4.869 1.961 -15.093 1.00 97.62 89 ALA A N 1
ATOM 684 C CA . ALA A 1 89 ? -4.362 1.167 -13.974 1.00 97.62 89 ALA A CA 1
ATOM 685 C C . ALA A 1 89 ? -4.425 1.928 -12.635 1.00 97.62 89 ALA A C 1
ATOM 687 O O . ALA A 1 89 ? -4.964 1.418 -11.649 1.00 97.62 89 ALA A O 1
ATOM 688 N N . VAL A 1 90 ? -3.934 3.173 -12.608 1.00 97.69 90 VAL A N 1
ATOM 689 C CA . VAL A 1 90 ? -3.976 4.045 -11.421 1.00 97.69 90 VAL A CA 1
ATOM 690 C C . VAL A 1 90 ? -5.410 4.380 -11.020 1.00 97.69 90 VAL A C 1
ATOM 692 O O . VAL A 1 90 ? -5.756 4.288 -9.843 1.00 97.69 90 VAL A O 1
ATOM 695 N N . SER A 1 91 ? -6.275 4.716 -11.982 1.00 97.38 91 SER A N 1
ATOM 696 C CA . SER A 1 91 ? -7.695 4.992 -11.709 1.00 97.38 91 SER A CA 1
ATOM 697 C C . SER A 1 91 ? -8.419 3.772 -11.134 1.00 97.38 91 SER A C 1
ATOM 699 O O . SER A 1 91 ? -9.339 3.911 -10.332 1.00 97.38 91 SER A O 1
ATOM 701 N N . ASN A 1 92 ? -7.962 2.570 -11.490 1.00 97.50 92 ASN A N 1
ATOM 702 C CA . ASN A 1 92 ? -8.428 1.304 -10.938 1.00 97.50 92 ASN A CA 1
ATOM 703 C C . ASN A 1 92 ? -7.714 0.916 -9.619 1.00 97.50 92 ASN A C 1
ATOM 705 O O . ASN A 1 92 ? -7.854 -0.197 -9.113 1.00 97.50 92 ASN A O 1
ATOM 709 N N . GLY A 1 93 ? -6.947 1.825 -9.016 1.00 97.00 93 GLY A N 1
ATOM 710 C CA . GLY A 1 93 ? -6.376 1.666 -7.680 1.00 97.00 93 GLY A CA 1
ATOM 711 C C . GLY A 1 93 ? -5.071 0.874 -7.604 1.00 97.00 93 GLY A C 1
ATOM 712 O O . GLY A 1 93 ? -4.660 0.541 -6.490 1.00 97.00 93 GLY A O 1
ATOM 713 N N . HIS A 1 94 ? -4.423 0.572 -8.735 1.00 98.44 94 HIS A N 1
ATOM 714 C CA . HIS A 1 94 ? -3.017 0.163 -8.726 1.00 98.44 94 HIS A CA 1
ATOM 715 C C . HIS A 1 94 ? -2.125 1.356 -8.374 1.00 98.44 94 HIS A C 1
ATOM 717 O O . HIS A 1 94 ? -2.492 2.514 -8.567 1.00 98.44 94 HIS A O 1
ATOM 723 N N . GLU A 1 95 ? -0.939 1.077 -7.849 1.00 98.12 95 GLU A N 1
ATOM 724 C CA . GLU A 1 95 ? 0.035 2.119 -7.538 1.00 98.12 95 GLU A CA 1
ATOM 725 C C . GLU A 1 95 ? 1.025 2.300 -8.688 1.00 98.12 95 GLU A C 1
ATOM 727 O O . GLU A 1 95 ? 1.614 1.326 -9.153 1.00 98.12 95 GLU A O 1
ATOM 732 N N . ALA A 1 96 ? 1.269 3.558 -9.060 1.00 98.00 96 ALA A N 1
ATOM 733 C CA . ALA A 1 96 ? 2.442 3.973 -9.819 1.00 98.00 96 ALA A CA 1
ATOM 734 C C . ALA A 1 96 ? 3.521 4.486 -8.847 1.00 98.00 96 ALA A C 1
ATOM 736 O O . ALA A 1 96 ? 3.394 5.572 -8.275 1.00 98.00 96 ALA A O 1
ATOM 737 N N . GLY A 1 97 ? 4.559 3.682 -8.629 1.00 97.94 97 GLY A N 1
ATOM 738 C CA . GLY A 1 97 ? 5.803 4.098 -7.981 1.00 97.94 97 GLY A CA 1
ATOM 739 C C . GLY A 1 97 ? 6.826 4.555 -9.024 1.00 97.94 97 GLY A C 1
ATOM 740 O O . GLY A 1 97 ? 6.615 4.375 -10.219 1.00 97.94 97 GLY A O 1
ATOM 741 N N . SER A 1 98 ? 7.951 5.120 -8.595 1.00 98.25 98 SER A N 1
ATOM 742 C CA . SER A 1 98 ? 9.038 5.511 -9.507 1.00 98.25 98 SER A CA 1
ATOM 743 C C . SER A 1 98 ? 10.198 4.515 -9.476 1.00 98.25 98 SER A C 1
ATOM 745 O O . SER A 1 98 ? 10.584 4.041 -8.403 1.00 98.25 98 SER A O 1
ATOM 747 N N . HIS A 1 99 ? 10.760 4.222 -10.651 1.00 97.94 99 HIS A N 1
ATOM 748 C CA . HIS A 1 99 ? 11.974 3.425 -10.829 1.00 97.94 99 HIS A CA 1
ATOM 749 C C . HIS A 1 99 ? 13.082 4.205 -11.545 1.00 97.94 99 HIS A C 1
ATOM 751 O O . HIS A 1 99 ? 13.817 3.651 -12.360 1.00 97.94 99 HIS A O 1
ATOM 757 N N . SER A 1 100 ? 13.209 5.500 -11.235 1.00 98.25 100 SER A N 1
ATOM 758 C CA . SER A 1 100 ? 14.069 6.466 -11.939 1.00 98.25 100 SER A CA 1
ATOM 759 C C . SER A 1 100 ? 13.664 6.719 -13.395 1.00 98.25 100 SER A C 1
ATOM 761 O O . SER A 1 100 ? 12.671 6.180 -13.887 1.00 98.25 100 SER A O 1
ATOM 763 N N . PHE A 1 101 ? 14.417 7.575 -14.088 1.00 96.50 101 PHE A N 1
ATOM 764 C CA . PHE A 1 101 ? 14.132 7.915 -15.473 1.00 96.50 101 PHE A CA 1
ATOM 765 C C . PHE A 1 101 ? 14.778 6.926 -16.446 1.00 96.50 101 PHE A C 1
ATOM 767 O O . PHE A 1 101 ? 14.094 6.412 -17.334 1.00 96.50 101 PHE A O 1
ATOM 774 N N . THR A 1 102 ? 16.077 6.656 -16.286 1.00 96.69 102 THR A N 1
ATOM 775 C CA . THR A 1 102 ? 16.879 5.867 -17.242 1.00 96.69 102 THR A CA 1
ATOM 776 C C . THR A 1 102 ? 17.503 4.597 -16.655 1.00 96.69 102 THR A C 1
ATOM 778 O O . THR A 1 102 ? 18.250 3.914 -17.352 1.00 96.69 102 THR A O 1
ATOM 781 N N . HIS A 1 103 ? 17.170 4.241 -15.409 1.00 96.88 103 HIS A N 1
ATOM 782 C CA . HIS A 1 103 ? 17.723 3.089 -14.685 1.00 96.88 103 HIS A CA 1
ATOM 783 C C . HIS A 1 103 ? 19.264 3.149 -14.470 1.00 96.88 103 HIS A C 1
ATOM 785 O O . HIS A 1 103 ? 19.972 2.161 -14.703 1.00 96.88 103 HIS A O 1
ATOM 791 N N . PRO A 1 104 ? 19.848 4.281 -14.022 1.00 97.81 104 PRO A N 1
ATOM 792 C CA . PRO A 1 104 ? 21.286 4.366 -13.766 1.00 97.81 104 PRO A CA 1
ATOM 793 C C . PRO A 1 104 ? 21.677 3.757 -12.413 1.00 97.81 104 PRO A C 1
ATOM 795 O O . PRO A 1 104 ? 20.868 3.646 -11.494 1.00 97.81 104 PRO A O 1
ATOM 798 N N . MET A 1 105 ? 22.967 3.462 -12.237 1.00 97.88 105 MET A N 1
ATOM 799 C CA . MET A 1 105 ? 23.544 3.218 -10.910 1.00 97.88 105 MET A CA 1
ATOM 800 C C . MET A 1 105 ? 23.636 4.549 -10.148 1.00 97.88 105 MET A C 1
ATOM 802 O O . MET A 1 105 ? 24.581 5.319 -10.335 1.00 97.88 105 MET A O 1
ATOM 806 N N . LEU A 1 106 ? 22.626 4.848 -9.327 1.00 97.94 106 LEU A N 1
ATOM 807 C CA . LEU A 1 106 ? 22.461 6.144 -8.660 1.00 97.94 106 LEU A CA 1
ATOM 808 C C . LEU A 1 106 ? 23.666 6.541 -7.798 1.00 97.94 106 LEU A C 1
ATOM 810 O O . LEU A 1 106 ? 23.992 7.722 -7.715 1.00 97.94 106 LEU A O 1
ATOM 814 N N . THR A 1 107 ? 24.370 5.583 -7.189 1.00 97.88 107 THR A N 1
ATOM 815 C CA . THR A 1 107 ? 25.545 5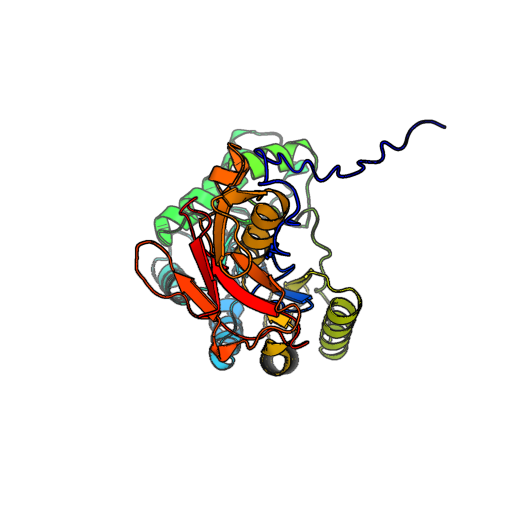.869 -6.347 1.00 97.88 107 THR A CA 1
ATOM 816 C C . THR A 1 107 ? 26.775 6.301 -7.148 1.00 97.88 107 THR A C 1
ATOM 818 O O . THR A 1 107 ? 27.736 6.831 -6.580 1.00 97.88 107 THR A O 1
ATOM 821 N N . GLN A 1 108 ? 26.756 6.098 -8.468 1.00 97.88 108 GLN A N 1
ATOM 822 C CA . GLN A 1 108 ? 27.837 6.474 -9.378 1.00 97.88 108 GLN A CA 1
ATOM 823 C C . GLN A 1 108 ? 27.637 7.854 -10.007 1.00 97.88 108 GLN A C 1
ATOM 825 O O . GLN A 1 108 ? 28.584 8.414 -10.566 1.00 97.88 108 GLN A O 1
ATOM 830 N N . ILE A 1 109 ? 26.439 8.430 -9.894 1.00 97.81 109 ILE A N 1
ATOM 831 C CA . ILE A 1 109 ? 26.138 9.754 -10.430 1.00 97.81 109 ILE A CA 1
ATOM 832 C C . ILE A 1 109 ? 26.807 10.813 -9.549 1.00 97.81 109 ILE A C 1
ATOM 834 O O . ILE A 1 109 ? 26.544 10.920 -8.354 1.00 97.81 109 ILE A O 1
ATOM 838 N N . ARG A 1 110 ? 27.711 11.595 -10.149 1.00 96.06 110 ARG A N 1
ATOM 839 C CA . ARG A 1 110 ? 28.405 12.713 -9.481 1.00 96.06 110 ARG A CA 1
ATOM 840 C C . ARG A 1 110 ? 27.789 14.071 -9.793 1.00 96.06 110 ARG A C 1
ATOM 842 O O . ARG A 1 110 ? 27.982 15.012 -9.032 1.00 96.06 110 ARG A O 1
ATOM 849 N N . ASP A 1 111 ? 27.084 14.165 -10.914 1.00 97.38 111 ASP A N 1
ATOM 850 C CA . ASP A 1 111 ? 26.379 15.369 -11.325 1.00 97.38 111 ASP A CA 1
ATOM 851 C C . ASP A 1 111 ? 25.034 15.455 -10.590 1.00 97.38 111 ASP A C 1
ATOM 853 O O . ASP A 1 111 ? 24.175 14.585 -10.744 1.00 97.38 111 ASP A O 1
ATOM 857 N N . GLN A 1 112 ? 24.856 16.498 -9.777 1.00 95.38 112 GLN A N 1
ATOM 858 C CA . GLN A 1 112 ? 23.642 16.667 -8.978 1.00 95.38 112 GLN A CA 1
ATOM 859 C C . GLN A 1 112 ? 22.399 16.891 -9.844 1.00 95.38 112 GLN A C 1
ATOM 861 O O . GLN A 1 112 ? 21.334 16.388 -9.504 1.00 95.38 112 GLN A O 1
ATOM 866 N N . ALA A 1 113 ? 22.518 17.602 -10.969 1.00 97.12 113 ALA A N 1
ATOM 867 C CA . ALA A 1 113 ? 21.381 17.854 -11.847 1.00 97.12 113 ALA A CA 1
ATOM 868 C C . ALA A 1 113 ? 20.906 16.557 -12.514 1.00 97.12 113 ALA A C 1
ATOM 870 O O . ALA A 1 113 ? 19.702 16.342 -12.644 1.00 97.12 113 ALA A O 1
ATOM 871 N N . LEU A 1 114 ? 21.834 15.664 -12.876 1.00 97.88 114 LEU A N 1
ATOM 872 C CA . LEU A 1 114 ? 21.487 14.328 -13.355 1.00 97.88 114 LEU A CA 1
ATOM 873 C C . LEU A 1 114 ? 20.827 13.487 -12.253 1.00 97.88 114 LEU A C 1
ATOM 875 O O . LEU A 1 114 ? 19.813 12.845 -12.508 1.00 97.88 114 LEU A O 1
ATOM 879 N N . LEU A 1 115 ? 21.350 13.513 -11.024 1.00 98.00 115 LEU A N 1
ATOM 880 C CA . LEU A 1 115 ? 20.739 12.788 -9.903 1.00 98.00 115 LEU A CA 1
ATOM 881 C C . LEU A 1 115 ? 19.312 13.291 -9.616 1.00 98.00 115 LEU A C 1
ATOM 883 O O . LEU A 1 115 ? 18.390 12.492 -9.440 1.00 98.00 115 LEU A O 1
ATOM 887 N N . ASP A 1 116 ? 19.115 14.609 -9.631 1.00 97.06 116 ASP A N 1
ATOM 888 C CA . ASP A 1 116 ? 17.810 15.242 -9.443 1.00 97.06 116 ASP A CA 1
ATOM 889 C C . ASP A 1 116 ? 16.853 14.927 -10.597 1.00 97.06 116 ASP A C 1
ATOM 891 O O . ASP A 1 116 ? 15.664 14.708 -10.364 1.00 97.06 116 ASP A O 1
ATOM 895 N N . TYR A 1 117 ? 17.346 14.859 -11.833 1.00 97.19 117 TYR A N 1
ATOM 896 C CA . TYR A 1 117 ? 16.552 14.444 -12.988 1.00 97.19 117 TYR A CA 1
ATOM 897 C C . TYR A 1 117 ? 16.051 13.001 -12.838 1.00 97.19 117 TYR A C 1
ATOM 899 O O . TYR A 1 117 ? 14.862 12.728 -13.005 1.00 97.19 117 TYR A O 1
ATOM 907 N N . GLU A 1 118 ? 16.931 12.088 -12.435 1.00 98.25 118 GLU A N 1
ATOM 908 C CA . GLU A 1 118 ? 16.592 10.677 -12.247 1.00 98.25 118 GLU A CA 1
ATOM 909 C C . GLU A 1 118 ? 15.594 10.462 -11.102 1.00 98.25 118 GLU A C 1
ATOM 911 O O . GLU A 1 118 ? 14.675 9.650 -11.220 1.00 98.25 118 GLU A O 1
ATOM 916 N N . ILE A 1 119 ? 15.719 11.216 -10.006 1.00 98.19 119 ILE A N 1
ATOM 917 C CA . ILE A 1 119 ? 14.890 11.040 -8.804 1.00 98.19 119 ILE A CA 1
ATOM 918 C C . ILE A 1 119 ? 13.645 11.935 -8.823 1.00 98.19 119 ILE A C 1
ATOM 920 O O . ILE A 1 119 ? 12.528 11.441 -8.681 1.00 98.19 119 ILE A O 1
ATOM 924 N N . SER A 1 120 ? 13.813 13.248 -8.964 1.00 97.56 120 SER A N 1
ATOM 925 C CA . SER A 1 120 ? 12.714 14.224 -8.917 1.00 97.56 120 SER A CA 1
ATOM 926 C C . SER A 1 120 ? 12.031 14.387 -10.272 1.00 97.56 120 SER A C 1
ATOM 928 O O . SER A 1 120 ? 10.812 14.546 -10.329 1.00 97.56 120 SER A O 1
ATOM 930 N N . GLY A 1 121 ? 12.797 14.333 -11.367 1.00 97.06 121 GLY A N 1
ATOM 931 C CA . GLY A 1 121 ? 12.251 14.407 -12.724 1.00 97.06 121 GLY A CA 1
ATOM 932 C C . GLY A 1 121 ? 11.301 13.247 -13.018 1.00 97.06 121 GLY A C 1
ATOM 933 O O . GLY A 1 121 ? 10.189 13.478 -13.484 1.00 97.06 121 GLY A O 1
ATOM 934 N N . SER A 1 122 ? 11.669 12.022 -12.631 1.00 96.88 122 SER A N 1
ATOM 935 C CA . SER A 1 122 ? 10.780 10.855 -12.744 1.00 96.88 122 SER A CA 1
ATO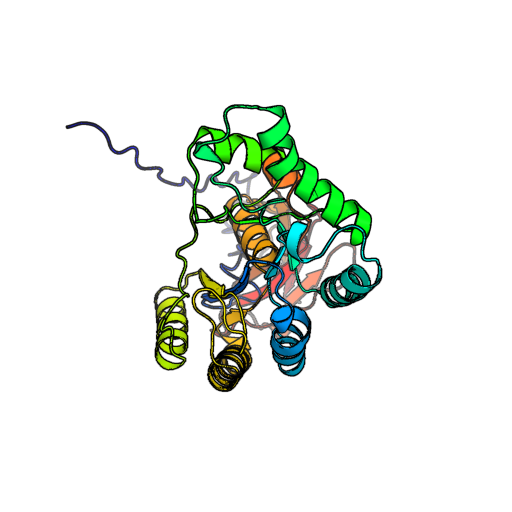M 936 C C . SER A 1 122 ? 9.459 11.030 -11.981 1.00 96.88 122 SER A C 1
ATOM 938 O O . SER A 1 122 ? 8.397 10.732 -12.526 1.00 96.88 122 SER A O 1
ATOM 940 N N . ALA A 1 123 ? 9.484 11.587 -10.762 1.00 97.38 123 ALA A N 1
ATOM 941 C CA . ALA A 1 123 ? 8.257 11.890 -10.019 1.00 97.38 123 ALA A CA 1
ATOM 942 C C . ALA A 1 123 ? 7.363 12.894 -10.757 1.00 97.38 123 ALA A C 1
ATOM 944 O O . ALA A 1 123 ? 6.145 12.716 -10.807 1.00 97.38 123 ALA A O 1
ATOM 945 N N . LYS A 1 124 ? 7.973 13.939 -11.328 1.00 97.12 124 LYS A N 1
ATOM 946 C CA . LYS A 1 124 ? 7.268 14.996 -12.054 1.00 97.12 124 LYS A CA 1
ATOM 947 C C . LYS A 1 124 ? 6.587 14.469 -13.315 1.00 97.12 124 LYS A C 1
ATOM 949 O O . LYS A 1 124 ? 5.453 14.861 -13.577 1.00 97.12 124 LYS A O 1
ATOM 954 N N . GLU A 1 125 ? 7.239 13.594 -14.076 1.00 96.06 125 GLU A N 1
ATOM 955 C CA . GLU A 1 125 ? 6.631 12.978 -15.263 1.00 96.06 125 GLU A CA 1
ATOM 956 C C . GLU A 1 125 ? 5.426 12.110 -14.884 1.00 96.06 125 GLU A C 1
ATOM 958 O O . GLU A 1 125 ? 4.348 12.258 -15.461 1.00 96.06 125 GLU A O 1
ATOM 963 N N . ILE A 1 126 ? 5.567 11.271 -13.850 1.00 96.81 126 ILE A N 1
ATOM 964 C CA . ILE A 1 126 ? 4.459 10.447 -13.346 1.00 96.81 126 ILE A CA 1
ATOM 965 C C . ILE A 1 126 ? 3.284 11.336 -12.915 1.00 96.81 126 ILE A C 1
ATOM 967 O O . ILE A 1 126 ? 2.149 11.085 -13.313 1.00 96.81 126 ILE A O 1
ATOM 971 N N . GLU A 1 127 ? 3.539 12.402 -12.154 1.00 97.00 127 GLU A N 1
ATOM 972 C CA . GLU A 1 127 ? 2.493 13.333 -11.717 1.00 97.00 127 GLU A CA 1
ATOM 973 C C . GLU A 1 127 ? 1.832 14.060 -12.894 1.00 97.00 127 GLU A C 1
ATOM 975 O O . GLU A 1 127 ? 0.605 14.154 -12.950 1.00 97.00 127 GLU A O 1
ATOM 980 N N . THR A 1 128 ? 2.628 14.511 -13.865 1.00 96.06 128 THR A N 1
ATOM 981 C CA . THR A 1 128 ? 2.148 15.225 -15.057 1.00 96.06 128 THR A CA 1
ATOM 982 C C . THR A 1 128 ? 1.210 14.357 -15.890 1.00 96.06 128 THR A C 1
ATOM 984 O O . THR A 1 128 ? 0.166 14.831 -16.339 1.00 96.06 128 THR A O 1
ATOM 987 N N . HIS A 1 129 ? 1.554 13.084 -16.085 1.00 95.62 129 HIS A N 1
ATOM 988 C CA . HIS A 1 129 ? 0.802 12.199 -16.969 1.00 95.62 129 HIS A CA 1
ATOM 989 C C . HIS A 1 129 ? -0.315 11.417 -16.273 1.00 95.62 129 HIS A C 1
ATOM 991 O O . HIS A 1 129 ? -1.320 11.100 -16.913 1.00 95.62 129 HIS A O 1
ATOM 997 N N . LEU A 1 130 ? -0.170 11.099 -14.983 1.00 96.19 130 LEU A N 1
ATOM 998 C CA . LEU A 1 130 ? -1.139 10.284 -14.242 1.00 96.19 130 LEU A CA 1
ATOM 999 C C . LEU A 1 130 ? -2.024 11.097 -13.294 1.00 96.19 130 LEU A C 1
ATOM 1001 O O . LEU A 1 130 ? -3.004 10.562 -12.778 1.00 96.19 130 LEU A O 1
ATOM 1005 N N . GLY A 1 131 ? -1.699 12.369 -13.043 1.00 95.25 131 GLY A N 1
ATOM 1006 C CA . GLY A 1 131 ? -2.430 13.221 -12.100 1.00 95.25 131 GLY A CA 1
ATOM 1007 C C . GLY A 1 131 ? -2.276 12.798 -10.636 1.00 95.25 131 GLY A C 1
ATOM 1008 O O . GLY A 1 131 ? -2.993 13.302 -9.771 1.00 95.25 131 GLY A O 1
ATOM 1009 N N . VAL A 1 132 ? -1.361 11.867 -10.348 1.00 93.88 132 VAL A N 1
ATOM 1010 C CA . VAL A 1 132 ? -1.040 11.399 -8.998 1.00 93.88 132 VAL A CA 1
ATOM 1011 C C . VAL A 1 132 ? 0.457 11.507 -8.763 1.00 93.88 132 VAL A C 1
ATOM 1013 O O . VAL A 1 132 ? 1.264 11.059 -9.577 1.00 93.88 132 VAL A O 1
ATOM 1016 N N . ARG A 1 133 ? 0.844 12.082 -7.625 1.00 94.00 133 ARG A N 1
ATOM 1017 C CA . ARG A 1 133 ? 2.249 12.132 -7.229 1.00 94.00 133 ARG A CA 1
ATOM 1018 C C . ARG A 1 133 ? 2.682 10.759 -6.695 1.00 94.00 133 ARG A C 1
ATOM 1020 O O . ARG A 1 133 ? 2.058 10.274 -5.746 1.00 94.00 133 ARG A O 1
ATOM 1027 N N . PRO A 1 134 ? 3.738 10.131 -7.242 1.00 95.69 134 PRO A N 1
ATOM 1028 C CA . PRO A 1 134 ? 4.221 8.853 -6.731 1.00 95.69 134 PRO A CA 1
ATOM 1029 C C . PRO A 1 134 ? 4.768 9.016 -5.310 1.00 95.69 134 PRO A C 1
ATOM 1031 O O . PRO A 1 134 ? 5.532 9.934 -5.017 1.00 95.69 134 PRO A O 1
ATOM 1034 N N . THR A 1 135 ? 4.393 8.105 -4.413 1.00 94.69 135 THR A N 1
ATOM 1035 C CA . THR A 1 135 ? 4.827 8.140 -3.003 1.00 94.69 135 THR A CA 1
ATOM 1036 C C . THR A 1 135 ? 5.970 7.182 -2.688 1.00 94.69 135 THR A C 1
ATOM 1038 O O . THR A 1 135 ? 6.535 7.256 -1.596 1.00 94.69 135 THR A O 1
ATOM 1041 N N . SER A 1 136 ? 6.288 6.270 -3.605 1.00 96.56 136 SER A N 1
ATOM 1042 C CA . SER A 1 136 ? 7.252 5.191 -3.408 1.00 96.56 136 SER A CA 1
ATOM 1043 C C . SER A 1 136 ? 8.317 5.168 -4.507 1.00 96.56 136 SER A C 1
ATOM 1045 O O . SER A 1 136 ? 8.039 5.491 -5.664 1.00 96.56 136 SER A O 1
ATOM 1047 N N . PHE A 1 137 ? 9.537 4.774 -4.133 1.00 97.88 137 PHE A N 1
ATOM 1048 C CA . PHE A 1 137 ? 10.682 4.666 -5.038 1.00 97.88 137 PHE A CA 1
ATOM 1049 C C . PHE A 1 137 ? 11.388 3.311 -4.910 1.00 97.88 137 PHE A C 1
ATOM 1051 O O . PHE A 1 137 ? 11.717 2.871 -3.800 1.00 97.88 137 PHE A O 1
ATOM 1058 N N . ALA A 1 138 ? 11.667 2.674 -6.046 1.00 96.81 138 ALA A N 1
ATOM 1059 C CA . ALA A 1 138 ? 12.532 1.505 -6.142 1.00 96.81 138 ALA A CA 1
ATOM 1060 C C . ALA A 1 138 ? 13.867 1.905 -6.778 1.00 96.81 138 ALA A C 1
ATOM 1062 O O . ALA A 1 138 ? 13.894 2.512 -7.844 1.00 96.81 138 ALA A O 1
ATOM 1063 N N . TYR A 1 139 ? 14.980 1.550 -6.135 1.00 96.75 139 TYR A N 1
ATOM 1064 C CA . TYR A 1 139 ? 16.319 1.863 -6.636 1.00 96.75 139 TYR A CA 1
ATOM 1065 C C . TYR A 1 139 ? 16.687 0.942 -7.809 1.00 96.75 139 TYR A C 1
ATOM 1067 O O . TYR A 1 139 ? 16.656 -0.281 -7.617 1.00 96.75 139 TYR A O 1
ATOM 1075 N N . PRO A 1 140 ? 17.062 1.490 -8.981 1.00 95.50 140 PRO A N 1
ATOM 1076 C CA . PRO A 1 140 ? 17.650 0.720 -10.074 1.00 95.50 140 PRO A CA 1
ATOM 1077 C C . PRO A 1 140 ? 18.791 -0.165 -9.583 1.00 95.50 140 PRO A C 1
ATOM 1079 O O . PRO A 1 140 ? 19.633 0.280 -8.800 1.00 95.50 140 PRO A O 1
ATOM 1082 N N . SER A 1 141 ? 18.804 -1.433 -9.994 1.00 91.62 141 SER A N 1
ATOM 1083 C CA . SER A 1 141 ? 19.813 -2.420 -9.563 1.00 91.62 141 SER A CA 1
ATOM 1084 C C . SER A 1 141 ? 19.964 -2.572 -8.038 1.00 91.62 141 SER A C 1
ATOM 1086 O O . SER A 1 141 ? 20.977 -3.089 -7.569 1.00 91.62 141 SER A O 1
ATOM 1088 N N . SER A 1 142 ? 18.983 -2.116 -7.245 1.00 92.12 142 SER A N 1
ATOM 1089 C CA . SER A 1 142 ? 19.101 -1.972 -5.784 1.00 92.12 142 SER A CA 1
ATOM 1090 C C . SER A 1 142 ? 20.332 -1.164 -5.337 1.00 92.12 142 SER A C 1
ATOM 1092 O O . SER A 1 142 ? 20.834 -1.351 -4.229 1.00 92.12 142 SER A O 1
ATOM 1094 N N . ASP A 1 143 ? 20.810 -0.252 -6.187 1.00 94.69 143 ASP A N 1
ATOM 1095 C CA . ASP A 1 143 ? 21.983 0.578 -5.939 1.00 94.69 143 ASP A CA 1
ATOM 1096 C C . ASP A 1 143 ? 21.602 1.825 -5.132 1.00 94.69 143 ASP A C 1
ATOM 1098 O O . ASP A 1 143 ? 21.001 2.774 -5.640 1.00 94.69 143 ASP A O 1
ATOM 1102 N N . PHE A 1 144 ? 21.939 1.816 -3.843 1.00 96.00 144 PHE A N 1
ATOM 1103 C CA . PHE A 1 144 ? 21.724 2.948 -2.950 1.00 96.00 144 PHE A CA 1
ATOM 1104 C C . PHE A 1 144 ? 22.807 3.042 -1.877 1.00 96.00 144 PHE A C 1
ATOM 1106 O O . PHE A 1 144 ? 23.414 2.058 -1.458 1.00 96.00 144 PHE A O 1
ATOM 1113 N N . ASN A 1 145 ? 23.011 4.258 -1.381 1.00 95.44 145 ASN A N 1
ATOM 1114 C CA . ASN A 1 145 ? 23.812 4.549 -0.200 1.00 95.44 145 ASN A CA 1
ATOM 1115 C C . ASN A 1 145 ? 23.077 5.584 0.673 1.00 95.44 145 ASN A C 1
ATOM 1117 O O . ASN A 1 145 ? 21.927 5.934 0.398 1.00 95.44 145 ASN A O 1
ATOM 1121 N N . HIS A 1 146 ? 23.720 6.048 1.746 1.00 95.44 146 HIS A N 1
ATOM 1122 C CA . HIS A 1 146 ? 23.120 7.031 2.650 1.00 95.44 146 HIS A CA 1
ATOM 1123 C C . HIS A 1 146 ? 22.690 8.314 1.921 1.00 95.44 146 HIS A C 1
ATOM 1125 O O . HIS A 1 146 ? 21.554 8.753 2.095 1.00 95.44 146 HIS A O 1
ATOM 1131 N N . ASP A 1 147 ? 23.560 8.859 1.072 1.00 94.94 147 ASP A N 1
ATOM 1132 C CA . ASP A 1 147 ? 23.363 10.154 0.417 1.00 94.94 147 ASP A CA 1
ATOM 1133 C C . ASP A 1 147 ? 22.249 10.086 -0.637 1.00 94.94 147 ASP A C 1
ATOM 1135 O O . ASP A 1 147 ? 21.311 10.881 -0.609 1.00 94.94 147 ASP A O 1
ATOM 1139 N N . VAL A 1 148 ? 22.269 9.067 -1.505 1.00 97.00 148 VAL A N 1
ATOM 1140 C CA . VAL A 1 148 ? 21.202 8.829 -2.496 1.00 97.00 148 VAL A CA 1
ATOM 1141 C C . VAL A 1 148 ? 19.853 8.651 -1.798 1.00 97.00 148 VAL A C 1
ATOM 1143 O O . VAL A 1 148 ? 18.845 9.217 -2.221 1.00 97.00 148 VAL A O 1
ATOM 1146 N N . ARG A 1 149 ? 19.822 7.904 -0.688 1.00 95.94 149 ARG A N 1
ATOM 1147 C CA . ARG A 1 149 ? 18.591 7.679 0.077 1.00 95.94 149 ARG A CA 1
ATOM 1148 C C . ARG A 1 149 ? 18.044 8.967 0.695 1.00 95.94 149 ARG A C 1
ATOM 1150 O O . ARG A 1 149 ? 16.826 9.111 0.788 1.00 95.94 149 ARG A O 1
ATOM 1157 N N . GLN A 1 150 ? 18.903 9.902 1.107 1.00 94.25 150 GLN A N 1
ATOM 1158 C CA . GLN A 1 150 ? 18.453 11.215 1.576 1.00 94.25 150 GLN A CA 1
ATOM 1159 C C . GLN A 1 150 ? 17.755 11.994 0.459 1.00 94.25 150 GLN A C 1
ATOM 1161 O O . GLN A 1 150 ? 16.665 12.508 0.695 1.00 94.25 150 GLN A O 1
ATOM 1166 N N . VAL A 1 151 ? 18.319 12.012 -0.753 1.00 95.75 151 VAL A N 1
ATOM 1167 C CA . VAL A 1 151 ? 17.705 12.686 -1.912 1.00 95.75 151 VAL A CA 1
ATOM 1168 C C . VAL A 1 151 ? 16.351 12.062 -2.259 1.00 95.75 151 VAL A C 1
ATOM 1170 O O . VAL A 1 151 ? 15.359 12.777 -2.384 1.00 95.75 151 VAL A O 1
ATOM 1173 N N . VAL A 1 152 ? 16.265 10.728 -2.315 1.00 96.94 152 VAL A N 1
ATOM 1174 C CA . VAL A 1 152 ? 14.994 10.016 -2.547 1.00 96.94 152 VAL A CA 1
ATOM 1175 C C . VAL A 1 152 ? 13.938 10.406 -1.510 1.00 96.94 152 VAL A C 1
ATOM 1177 O O . VAL A 1 152 ? 12.799 10.695 -1.869 1.00 96.94 152 VAL A O 1
ATOM 1180 N N . ARG A 1 153 ? 14.302 10.483 -0.227 1.00 93.31 153 ARG A N 1
ATOM 1181 C CA . ARG A 1 153 ? 13.361 10.798 0.863 1.00 93.31 153 ARG A CA 1
ATOM 1182 C C . ARG A 1 153 ? 12.885 12.252 0.905 1.00 93.31 153 ARG A C 1
ATOM 1184 O O . ARG A 1 153 ? 11.925 12.537 1.616 1.00 93.31 153 ARG A O 1
ATOM 1191 N N . LEU A 1 154 ? 13.508 13.162 0.152 1.00 93.19 154 LEU A N 1
ATOM 1192 C CA . LEU A 1 154 ? 12.971 14.514 -0.056 1.00 93.19 154 LEU A CA 1
ATOM 1193 C C . LEU A 1 154 ? 11.784 14.515 -1.031 1.00 93.19 154 LEU A C 1
ATOM 1195 O O . LEU A 1 154 ? 10.937 15.408 -0.984 1.00 93.19 154 LEU A O 1
ATOM 1199 N N . VAL A 1 155 ? 11.717 13.519 -1.915 1.00 95.00 155 VAL A N 1
ATOM 1200 C CA . VAL A 1 155 ? 10.730 13.446 -2.999 1.00 95.00 155 VAL A CA 1
ATOM 1201 C C . VAL A 1 155 ? 9.633 12.433 -2.689 1.00 95.00 155 VAL A C 1
ATOM 1203 O O . VAL A 1 155 ? 8.456 12.729 -2.897 1.00 95.00 155 VAL A O 1
ATOM 1206 N N . TYR A 1 156 ? 10.011 11.267 -2.168 1.00 95.75 156 TYR A N 1
ATOM 1207 C CA . TYR A 1 156 ? 9.137 10.120 -1.944 1.00 95.75 156 TYR A CA 1
ATOM 1208 C C . TYR A 1 156 ? 8.973 9.847 -0.449 1.00 95.75 156 TYR A C 1
ATOM 1210 O O . TYR A 1 156 ? 9.934 9.883 0.319 1.00 95.75 156 TYR A O 1
ATOM 1218 N N . ALA A 1 157 ? 7.750 9.516 -0.028 1.00 94.31 157 ALA A N 1
ATOM 1219 C CA . ALA A 1 157 ? 7.471 9.151 1.359 1.00 94.31 157 ALA A CA 1
ATOM 1220 C C . ALA A 1 157 ? 8.118 7.807 1.736 1.00 94.31 157 ALA A C 1
ATOM 1222 O O . ALA A 1 157 ? 8.520 7.607 2.883 1.00 94.31 157 ALA A O 1
ATOM 1223 N N . PHE A 1 158 ? 8.235 6.888 0.777 1.00 94.81 158 PHE A N 1
ATOM 1224 C CA . PHE A 1 158 ? 8.760 5.548 1.000 1.00 94.81 158 PHE A CA 1
ATOM 1225 C C . PHE A 1 158 ? 9.795 5.167 -0.053 1.00 94.81 158 PHE A C 1
ATOM 1227 O O . PHE A 1 158 ? 9.693 5.530 -1.221 1.00 94.81 158 PHE A O 1
ATOM 1234 N N . ASP A 1 159 ? 10.764 4.360 0.360 1.00 94.56 159 ASP A N 1
ATOM 1235 C CA . ASP A 1 159 ? 11.789 3.803 -0.513 1.00 94.56 159 ASP A CA 1
ATOM 1236 C C . ASP A 1 159 ? 11.931 2.300 -0.245 1.00 94.56 159 ASP A C 1
ATOM 1238 O O . ASP A 1 159 ? 11.645 1.843 0.866 1.00 94.56 159 ASP A O 1
ATOM 1242 N N . ARG A 1 160 ? 12.342 1.522 -1.251 1.00 90.00 160 ARG A N 1
ATOM 1243 C CA . ARG A 1 160 ? 12.405 0.052 -1.154 1.00 90.00 160 ARG A CA 1
ATOM 1244 C C . ARG A 1 160 ? 13.667 -0.486 -0.453 1.00 90.00 160 ARG A C 1
ATOM 1246 O O . ARG A 1 160 ? 13.843 -1.698 -0.394 1.00 90.00 160 ARG A O 1
ATOM 1253 N N . ALA A 1 161 ? 14.542 0.360 0.103 1.00 87.62 161 ALA A N 1
ATOM 1254 C CA . ALA A 1 161 ? 15.856 -0.074 0.606 1.00 87.62 161 ALA A CA 1
ATOM 1255 C C . ALA A 1 161 ? 15.779 -1.106 1.746 1.00 87.62 161 ALA A C 1
ATOM 1257 O O . ALA A 1 161 ? 16.622 -1.995 1.832 1.00 87.62 161 ALA A O 1
ATOM 1258 N N . ASP A 1 162 ? 14.766 -1.005 2.613 1.00 82.25 162 ASP A N 1
ATOM 1259 C CA . ASP A 1 162 ? 14.626 -1.886 3.785 1.00 82.25 162 ASP A CA 1
ATOM 1260 C C . ASP A 1 162 ? 13.690 -3.082 3.525 1.00 82.25 162 ASP A C 1
ATOM 1262 O O . ASP A 1 162 ? 13.336 -3.828 4.445 1.00 82.25 162 ASP A O 1
ATOM 1266 N N . CYS A 1 163 ? 13.255 -3.273 2.278 1.00 77.06 163 CYS A N 1
ATOM 1267 C CA . CYS A 1 163 ? 12.341 -4.352 1.936 1.00 77.06 163 CYS A CA 1
ATOM 1268 C C . CYS A 1 163 ? 13.099 -5.668 1.827 1.00 77.06 163 CYS A C 1
ATOM 1270 O O . CYS A 1 163 ? 14.107 -5.778 1.130 1.00 77.06 163 CYS A O 1
ATOM 1272 N N . ARG A 1 164 ? 12.577 -6.712 2.476 1.00 68.62 164 ARG A N 1
ATOM 1273 C CA . ARG A 1 164 ? 13.016 -8.080 2.193 1.00 68.62 164 ARG A CA 1
ATOM 1274 C C . ARG A 1 164 ? 12.412 -8.484 0.862 1.00 68.62 164 ARG A C 1
ATOM 1276 O O . ARG A 1 164 ? 11.284 -8.964 0.813 1.00 68.62 164 ARG A O 1
ATOM 1283 N N . VAL A 1 165 ? 13.161 -8.213 -0.195 1.00 67.81 165 VAL A N 1
ATOM 1284 C CA . VAL A 1 165 ? 12.772 -8.540 -1.555 1.00 67.81 165 VAL A CA 1
ATOM 1285 C C . VAL A 1 165 ? 12.823 -10.049 -1.755 1.00 67.81 165 VAL A C 1
ATOM 1287 O O . VAL A 1 165 ? 13.781 -10.712 -1.355 1.00 67.81 165 VAL A O 1
ATOM 1290 N N . TRP A 1 166 ? 11.789 -10.579 -2.396 1.00 67.38 166 TRP A N 1
ATOM 1291 C CA . TRP A 1 166 ? 11.760 -11.951 -2.866 1.00 67.38 166 TRP A CA 1
ATOM 1292 C C . TRP A 1 166 ? 11.168 -12.005 -4.284 1.00 67.38 166 TRP A C 1
ATOM 1294 O O . TRP A 1 166 ? 10.141 -11.374 -4.543 1.00 67.38 166 TRP A O 1
ATOM 1304 N N . GLY A 1 167 ? 11.854 -12.674 -5.217 1.00 65.00 167 GLY A N 1
ATOM 1305 C CA . GLY A 1 167 ? 11.651 -12.458 -6.653 1.00 65.00 167 GLY A CA 1
ATOM 1306 C C . GLY A 1 167 ? 12.850 -12.834 -7.527 1.00 65.00 167 GLY A C 1
ATOM 1307 O O . GLY A 1 167 ? 13.899 -13.207 -7.002 1.00 65.00 167 GLY A O 1
ATOM 1308 N N . GLY A 1 168 ? 12.718 -12.667 -8.845 1.00 60.09 168 GLY A N 1
ATOM 1309 C CA . GLY A 1 168 ? 13.831 -12.720 -9.802 1.00 60.09 168 GLY A CA 1
ATOM 1310 C C . GLY A 1 168 ? 14.034 -14.060 -10.518 1.00 60.09 168 GLY A C 1
ATOM 1311 O O . GLY A 1 168 ? 13.170 -14.934 -10.536 1.00 60.09 168 GLY A O 1
ATOM 1312 N N . ALA A 1 169 ? 15.189 -14.209 -11.170 1.00 55.97 169 ALA A N 1
ATOM 1313 C CA . ALA A 1 169 ? 15.449 -15.326 -12.078 1.00 55.97 169 ALA A CA 1
ATOM 1314 C C . ALA A 1 169 ? 15.345 -16.698 -11.395 1.00 55.97 169 ALA A C 1
ATOM 1316 O O . ALA A 1 169 ? 16.023 -16.968 -10.407 1.00 55.97 169 ALA A O 1
ATOM 1317 N N . GLY A 1 170 ? 14.503 -17.571 -11.959 1.00 58.12 170 GLY A N 1
ATOM 1318 C CA . GLY A 1 170 ? 14.278 -18.935 -11.470 1.00 58.12 170 GLY A CA 1
ATOM 1319 C C . GLY A 1 170 ? 13.180 -19.072 -10.413 1.00 58.12 170 GLY A C 1
ATOM 1320 O O . GLY A 1 170 ? 12.909 -20.188 -9.978 1.00 58.12 170 GLY A O 1
ATOM 1321 N N . PHE A 1 171 ? 12.520 -17.979 -10.030 1.00 66.06 171 PHE A N 1
ATOM 1322 C CA . PHE A 1 171 ? 11.403 -17.977 -9.089 1.00 66.06 171 PHE A CA 1
ATOM 1323 C C . PHE A 1 171 ? 10.263 -18.915 -9.509 1.00 66.06 171 PHE A C 1
ATOM 1325 O O . PHE A 1 171 ? 9.785 -18.853 -10.641 1.00 66.06 171 PHE A O 1
ATOM 1332 N N . GLN A 1 172 ? 9.793 -19.756 -8.582 1.00 65.88 172 GLN A N 1
ATOM 1333 C CA . GLN A 1 172 ? 8.702 -20.709 -8.814 1.00 65.88 172 GLN A CA 1
ATOM 1334 C C . GLN A 1 172 ? 7.470 -20.406 -7.944 1.00 65.88 172 GLN A C 1
ATOM 1336 O O . GLN A 1 172 ? 7.580 -19.857 -6.846 1.00 65.88 172 GLN A O 1
ATOM 1341 N N . MET A 1 173 ? 6.285 -20.863 -8.376 1.00 66.12 173 MET A N 1
ATOM 1342 C CA . MET A 1 173 ? 5.025 -20.716 -7.616 1.00 66.12 173 MET A CA 1
ATOM 1343 C C . MET A 1 173 ? 5.130 -21.284 -6.197 1.00 66.12 173 MET A C 1
ATOM 1345 O O . MET A 1 173 ? 4.642 -20.693 -5.233 1.00 66.12 173 MET A O 1
ATOM 1349 N N . VAL A 1 174 ? 5.780 -22.446 -6.076 1.00 67.44 174 VAL A N 1
ATOM 1350 C CA . VAL A 1 174 ? 5.952 -23.155 -4.805 1.00 67.44 174 VAL A CA 1
ATOM 1351 C C . VAL A 1 174 ? 6.719 -22.315 -3.793 1.00 67.44 174 VAL A C 1
ATOM 1353 O O . VAL A 1 174 ? 6.431 -22.366 -2.599 1.00 67.44 174 VAL A O 1
ATOM 1356 N N . ASP A 1 175 ? 7.669 -21.515 -4.260 1.00 77.31 175 ASP A N 1
ATOM 1357 C CA . ASP A 1 175 ? 8.420 -20.626 -3.395 1.00 77.31 175 ASP A CA 1
ATOM 1358 C C . ASP A 1 175 ? 7.511 -19.479 -2.934 1.00 77.31 175 ASP A C 1
ATOM 1360 O O . ASP A 1 175 ? 7.502 -19.143 -1.752 1.00 77.31 175 ASP A O 1
ATOM 1364 N N . GLY A 1 176 ? 6.614 -18.990 -3.797 1.00 77.94 176 GLY A N 1
ATOM 1365 C CA . GLY A 1 176 ? 5.699 -17.892 -3.460 1.00 77.94 176 GLY A CA 1
ATOM 1366 C C . GLY A 1 176 ? 4.712 -18.236 -2.384 1.00 77.94 176 GLY A C 1
ATOM 1367 O O . GLY A 1 176 ? 4.603 -17.519 -1.390 1.00 77.94 176 GLY A O 1
ATOM 1368 N N . ILE A 1 177 ? 4.082 -19.393 -2.524 1.00 83.81 177 ILE A N 1
ATOM 1369 C CA . ILE A 1 177 ? 3.184 -19.914 -1.500 1.00 83.81 177 ILE A CA 1
ATOM 1370 C C . ILE A 1 177 ? 3.949 -20.122 -0.185 1.00 83.81 177 ILE A C 1
ATOM 1372 O O . ILE A 1 177 ? 3.504 -19.658 0.865 1.00 83.81 177 ILE A O 1
ATOM 1376 N N . LYS A 1 178 ? 5.153 -20.716 -0.226 1.00 86.44 178 LYS A N 1
ATOM 1377 C CA . LYS A 1 178 ? 5.984 -20.889 0.979 1.00 86.44 178 LYS A CA 1
ATOM 1378 C C . LYS A 1 178 ? 6.295 -19.559 1.666 1.00 86.44 178 LYS A C 1
ATOM 1380 O O . LYS A 1 178 ? 6.302 -19.513 2.898 1.00 86.44 178 LYS A O 1
ATOM 1385 N N . HIS A 1 179 ? 6.575 -18.496 0.917 1.00 86.81 179 HIS A N 1
ATOM 1386 C CA . HIS A 1 179 ? 6.866 -17.184 1.492 1.00 86.81 179 HIS A CA 1
ATOM 1387 C C . HIS A 1 179 ? 5.629 -16.519 2.092 1.00 86.81 179 HIS A C 1
ATOM 1389 O O . HIS A 1 179 ? 5.732 -15.952 3.181 1.00 86.81 179 HIS A O 1
ATOM 1395 N N . VAL A 1 180 ? 4.459 -16.652 1.462 1.00 90.00 180 VAL A N 1
ATOM 1396 C CA . VAL A 1 180 ? 3.184 -16.198 2.043 1.00 90.00 180 VAL A CA 1
ATOM 1397 C C . VAL A 1 180 ? 2.910 -16.924 3.364 1.00 90.00 180 VAL A C 1
ATOM 1399 O O . VAL A 1 180 ? 2.649 -16.281 4.383 1.00 90.00 180 VAL A O 1
ATOM 1402 N N . ASP A 1 181 ? 3.086 -18.246 3.402 1.00 90.38 181 ASP A N 1
ATOM 1403 C CA . ASP A 1 181 ? 2.918 -19.041 4.623 1.00 90.38 181 ASP A CA 1
ATOM 1404 C C . ASP A 1 181 ? 3.913 -18.646 5.726 1.00 90.38 181 ASP A C 1
ATOM 1406 O O . ASP A 1 181 ? 3.586 -18.623 6.918 1.00 90.38 181 ASP A O 1
ATOM 1410 N N . GLN A 1 182 ? 5.160 -18.342 5.356 1.00 90.00 182 GLN A N 1
ATOM 1411 C CA . GLN A 1 182 ? 6.158 -17.827 6.295 1.00 90.00 182 GLN A CA 1
ATOM 1412 C C . GLN A 1 182 ? 5.749 -16.464 6.852 1.00 90.00 182 GLN A C 1
ATOM 1414 O O . GLN A 1 182 ? 5.905 -16.247 8.057 1.00 90.00 182 GLN A O 1
ATOM 1419 N N . ALA A 1 183 ? 5.219 -15.577 6.009 1.00 91.06 183 ALA A N 1
ATOM 1420 C CA . ALA A 1 183 ? 4.776 -14.254 6.421 1.00 91.06 183 ALA A CA 1
ATOM 1421 C C . ALA A 1 183 ? 3.598 -14.331 7.398 1.00 91.06 183 ALA A C 1
ATOM 1423 O O . ALA A 1 183 ? 3.610 -13.673 8.438 1.00 91.06 183 ALA A O 1
ATOM 1424 N N . LEU A 1 184 ? 2.642 -15.230 7.142 1.00 92.69 184 LEU A N 1
ATOM 1425 C CA . LEU A 1 184 ? 1.552 -15.551 8.067 1.00 92.69 184 LEU A CA 1
ATOM 1426 C C . LEU A 1 184 ? 2.072 -16.010 9.435 1.00 92.69 184 LEU A C 1
ATOM 1428 O O . LEU A 1 184 ? 1.669 -15.468 10.464 1.00 92.69 184 LEU A O 1
ATOM 1432 N N . ARG A 1 185 ? 3.026 -16.952 9.469 1.00 93.00 185 ARG A N 1
ATOM 1433 C CA . ARG A 1 185 ? 3.623 -17.429 10.733 1.00 93.00 185 ARG A CA 1
ATOM 1434 C C . ARG A 1 185 ? 4.369 -16.331 11.488 1.00 93.00 185 ARG A C 1
ATOM 1436 O O . ARG A 1 185 ? 4.294 -16.261 12.713 1.00 93.00 185 ARG A O 1
ATOM 1443 N N . ARG A 1 186 ? 5.102 -15.482 10.766 1.00 93.00 186 ARG A N 1
ATOM 1444 C CA . ARG A 1 186 ? 5.895 -14.377 11.330 1.00 93.00 186 ARG A CA 1
ATOM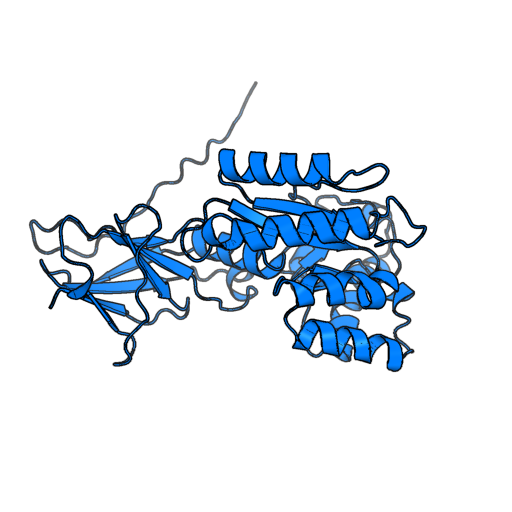 1445 C C . ARG A 1 186 ? 5.054 -13.140 11.646 1.00 93.00 186 ARG A C 1
ATOM 1447 O O . ARG A 1 186 ? 5.535 -12.246 12.345 1.00 93.00 186 ARG A O 1
ATOM 1454 N N . LYS A 1 187 ? 3.808 -13.109 11.164 1.00 94.00 187 LYS A N 1
ATOM 1455 C CA . LYS A 1 187 ? 2.887 -11.973 11.219 1.00 94.00 187 LYS A CA 1
ATOM 1456 C C . LYS A 1 187 ? 3.511 -10.708 10.631 1.00 94.00 187 LYS A C 1
ATOM 1458 O O . LYS A 1 187 ? 3.429 -9.644 11.240 1.00 94.00 187 LYS A O 1
ATOM 1463 N N . ASP A 1 188 ? 4.230 -10.818 9.520 1.00 92.31 188 ASP A N 1
ATOM 1464 C CA . ASP A 1 188 ? 4.961 -9.701 8.918 1.00 92.31 188 ASP A CA 1
ATOM 1465 C C . ASP A 1 188 ? 4.407 -9.288 7.549 1.00 92.31 188 ASP A C 1
ATOM 1467 O O . ASP A 1 188 ? 3.316 -9.689 7.143 1.00 92.31 188 ASP A O 1
ATOM 1471 N N . TRP A 1 189 ? 5.104 -8.346 6.919 1.00 93.50 189 TRP A N 1
ATOM 1472 C CA . TRP A 1 189 ? 4.775 -7.833 5.601 1.00 93.50 189 TRP A CA 1
ATOM 1473 C C . TRP A 1 189 ? 5.777 -8.399 4.599 1.00 93.50 189 TRP A C 1
ATOM 1475 O O . TRP A 1 189 ? 6.987 -8.208 4.750 1.00 93.50 189 TRP A O 1
ATOM 1485 N N . LEU A 1 190 ? 5.258 -9.116 3.606 1.00 91.12 190 LEU A N 1
ATOM 1486 C CA . LEU A 1 190 ? 6.017 -9.689 2.507 1.00 91.12 190 LEU A CA 1
ATOM 1487 C C . LEU A 1 190 ? 5.967 -8.781 1.277 1.00 91.12 190 LEU A C 1
ATOM 1489 O O . LEU A 1 190 ? 4.909 -8.282 0.892 1.00 91.12 190 LEU A O 1
ATOM 1493 N N . PHE A 1 191 ? 7.114 -8.653 0.620 1.00 87.88 191 PHE A N 1
ATOM 1494 C CA . PHE A 1 191 ? 7.290 -7.876 -0.598 1.00 87.88 191 PHE A CA 1
ATOM 1495 C C . PHE A 1 191 ? 7.740 -8.812 -1.709 1.00 87.88 191 PHE A C 1
ATOM 1497 O O . PHE A 1 191 ? 8.802 -9.430 -1.609 1.00 87.88 191 PHE A O 1
ATOM 1504 N N . CYS A 1 192 ? 6.943 -8.912 -2.764 1.00 87.44 192 CYS A N 1
ATOM 1505 C CA . CYS A 1 192 ? 7.318 -9.670 -3.946 1.00 87.44 192 CYS A CA 1
ATOM 1506 C C . CYS A 1 192 ? 7.801 -8.697 -5.019 1.00 87.44 192 CYS A C 1
ATOM 1508 O O . CYS A 1 192 ? 7.050 -7.797 -5.388 1.00 87.44 192 CYS A O 1
ATOM 1510 N N . MET A 1 193 ? 9.037 -8.855 -5.490 1.00 88.31 193 MET A N 1
ATOM 1511 C CA . MET A 1 193 ? 9.577 -8.084 -6.612 1.00 88.31 193 MET A CA 1
ATOM 1512 C C . MET A 1 193 ? 9.539 -8.939 -7.866 1.00 88.31 193 MET A C 1
ATOM 1514 O O . MET A 1 193 ? 10.213 -9.961 -7.962 1.00 88.31 193 MET A O 1
ATOM 1518 N N . LEU A 1 194 ? 8.774 -8.490 -8.840 1.00 89.44 194 LEU A N 1
ATOM 1519 C CA . LEU A 1 194 ? 8.607 -9.126 -10.131 1.00 89.44 194 LEU A CA 1
ATOM 1520 C C . LEU A 1 194 ? 9.081 -8.161 -11.218 1.00 89.44 194 LEU A C 1
ATOM 1522 O O . LEU A 1 194 ? 9.231 -6.965 -10.980 1.00 89.44 194 LEU A O 1
ATOM 1526 N N . HIS A 1 195 ? 9.366 -8.693 -12.398 1.00 91.31 195 HIS A N 1
ATOM 1527 C CA . HIS A 1 195 ? 9.615 -7.900 -13.601 1.00 91.31 195 HIS A CA 1
ATOM 1528 C C . HIS A 1 195 ? 8.535 -8.287 -14.616 1.00 91.31 195 HIS A C 1
ATOM 1530 O O . HIS A 1 195 ? 7.368 -7.956 -14.401 1.00 91.31 195 HIS A O 1
ATOM 1536 N N . GLY A 1 196 ? 8.880 -9.023 -15.675 1.00 88.69 196 GLY A N 1
ATOM 1537 C CA . GLY A 1 196 ? 7.928 -9.467 -16.690 1.00 88.69 196 GLY A CA 1
ATOM 1538 C C . GLY A 1 196 ? 7.052 -10.639 -16.242 1.00 88.69 196 GLY A C 1
ATOM 1539 O O . GLY A 1 196 ? 7.489 -11.508 -15.483 1.00 88.69 196 GLY A O 1
ATOM 1540 N N . VAL A 1 197 ? 5.823 -10.689 -16.762 1.00 89.88 197 VAL A N 1
ATOM 1541 C CA . VAL A 1 197 ? 4.903 -11.835 -16.633 1.00 89.88 197 VAL A CA 1
ATOM 1542 C C . VAL A 1 197 ? 4.744 -12.476 -18.012 1.00 89.88 197 VAL A C 1
ATOM 1544 O O . VAL A 1 197 ? 4.024 -11.954 -18.860 1.00 89.88 197 VAL A O 1
ATOM 1547 N N . GLY A 1 198 ? 5.445 -13.587 -18.252 1.00 84.69 198 GLY A N 1
ATOM 1548 C CA . GLY A 1 198 ? 5.502 -14.247 -19.567 1.00 84.69 198 GLY A CA 1
ATOM 1549 C C . GLY A 1 198 ? 6.359 -13.538 -20.624 1.00 84.69 198 GLY A C 1
ATOM 1550 O O . GLY A 1 198 ? 6.372 -13.954 -21.779 1.00 84.69 198 GLY A O 1
ATOM 1551 N N . GLU A 1 199 ? 7.090 -12.492 -20.243 1.00 81.31 199 GLU A N 1
ATOM 1552 C CA . GLU A 1 199 ? 7.973 -11.719 -21.121 1.00 81.31 199 GLU A CA 1
ATOM 1553 C C . GLU A 1 199 ? 9.443 -12.061 -20.846 1.00 81.31 199 GLU A C 1
ATOM 1555 O O . GLU A 1 199 ? 9.830 -12.254 -19.700 1.00 81.31 199 GLU A O 1
ATOM 1560 N N . ALA A 1 200 ? 10.288 -12.141 -21.875 1.00 77.12 200 ALA A N 1
ATOM 1561 C CA . ALA A 1 200 ? 11.703 -12.475 -21.708 1.00 77.12 200 ALA A CA 1
ATOM 1562 C C . ALA A 1 200 ? 12.509 -11.291 -21.135 1.00 77.12 200 ALA A C 1
ATOM 1564 O O . ALA A 1 200 ? 13.122 -10.528 -21.878 1.00 77.12 200 ALA A O 1
ATOM 1565 N N . THR A 1 201 ? 12.522 -11.152 -19.808 1.00 80.06 201 THR A N 1
ATOM 1566 C CA . THR A 1 201 ? 13.223 -10.070 -19.089 1.00 80.06 201 THR A CA 1
ATOM 1567 C C . THR A 1 201 ? 14.221 -10.606 -18.062 1.00 80.06 201 THR A C 1
ATOM 1569 O O . THR A 1 201 ? 14.552 -11.795 -18.045 1.00 80.06 201 THR A O 1
ATOM 1572 N N . TRP A 1 202 ? 14.729 -9.744 -17.176 1.00 76.56 202 TRP A N 1
ATOM 1573 C CA . TRP A 1 202 ? 15.440 -10.213 -15.993 1.00 76.56 202 TRP A CA 1
ATOM 1574 C C . TRP A 1 202 ? 14.452 -10.906 -15.048 1.00 76.56 202 TRP A C 1
ATOM 1576 O O . TRP A 1 202 ? 13.564 -10.278 -14.485 1.00 76.56 202 TRP A O 1
ATOM 1586 N N . GLY A 1 203 ? 14.581 -12.225 -14.923 1.00 75.06 203 GLY A N 1
ATOM 1587 C CA . GLY A 1 203 ? 13.806 -13.038 -13.990 1.00 75.06 203 GLY A CA 1
ATOM 1588 C C . GLY A 1 203 ? 12.284 -12.947 -14.102 1.00 75.06 203 GLY A C 1
ATOM 1589 O O . GLY A 1 203 ? 11.636 -12.627 -13.102 1.00 75.06 203 GLY A O 1
ATOM 1590 N N . PRO A 1 204 ? 11.708 -13.238 -15.280 1.00 82.00 204 PRO A N 1
ATOM 1591 C CA . PRO A 1 204 ? 10.273 -13.206 -15.454 1.00 82.00 204 PRO A CA 1
ATOM 1592 C C . PRO A 1 204 ? 9.604 -14.357 -14.717 1.00 82.00 204 PRO A C 1
ATOM 1594 O O . PRO A 1 204 ? 10.189 -15.423 -14.502 1.00 82.00 204 PRO A O 1
ATOM 1597 N N . ILE A 1 205 ? 8.345 -14.133 -14.372 1.00 86.62 205 ILE A N 1
ATOM 1598 C CA . ILE A 1 205 ? 7.471 -15.157 -13.822 1.00 86.62 205 ILE A CA 1
ATOM 1599 C C . ILE A 1 205 ? 6.623 -15.747 -14.947 1.00 86.62 205 ILE A C 1
ATOM 1601 O O . ILE A 1 205 ? 6.133 -15.028 -15.822 1.00 86.62 205 ILE A O 1
ATOM 1605 N N . ASP A 1 206 ? 6.460 -17.066 -14.932 1.00 88.25 206 ASP A N 1
ATOM 1606 C CA . ASP A 1 206 ? 5.547 -17.740 -15.848 1.00 88.25 206 ASP A CA 1
ATOM 1607 C C . ASP A 1 206 ? 4.089 -17.293 -15.576 1.00 88.25 206 ASP A C 1
ATOM 1609 O O . ASP A 1 206 ? 3.711 -17.144 -14.407 1.00 88.25 206 ASP A O 1
ATOM 1613 N N . PRO A 1 207 ? 3.257 -17.047 -16.607 1.00 90.69 207 PRO A N 1
ATOM 1614 C CA . PRO A 1 207 ? 1.887 -16.574 -16.416 1.00 90.69 207 PRO A CA 1
ATOM 1615 C C . PRO A 1 207 ? 0.999 -17.510 -15.588 1.00 90.69 207 PRO A C 1
ATOM 1617 O O . PRO A 1 207 ? 0.215 -17.023 -14.772 1.00 90.69 207 PRO A O 1
ATOM 1620 N N . GLU A 1 208 ? 1.124 -18.832 -15.744 1.00 90.38 208 GLU A N 1
ATOM 1621 C CA . GLU A 1 208 ? 0.353 -19.801 -14.951 1.00 90.38 208 GLU A CA 1
ATOM 1622 C C . GLU A 1 208 ? 0.820 -19.790 -13.493 1.00 90.38 208 GLU A C 1
ATOM 1624 O O . GLU A 1 208 ? 0.012 -19.842 -12.559 1.00 90.38 208 GLU A O 1
ATOM 1629 N N . ILE A 1 209 ? 2.136 -19.647 -13.291 1.00 88.38 209 ILE A N 1
ATOM 1630 C CA . ILE A 1 209 ? 2.734 -19.457 -11.967 1.00 88.38 209 ILE A CA 1
ATOM 1631 C C . ILE A 1 209 ? 2.195 -18.194 -11.285 1.00 88.38 209 ILE A C 1
ATOM 1633 O O . ILE A 1 209 ? 1.837 -18.229 -10.102 1.00 88.38 209 ILE A O 1
ATOM 1637 N N . PHE A 1 210 ? 2.123 -17.086 -12.019 1.00 91.69 210 PHE A N 1
ATOM 1638 C CA . PHE A 1 210 ? 1.612 -15.824 -11.503 1.00 91.69 210 PHE A CA 1
ATOM 1639 C C . PHE A 1 210 ? 0.119 -15.905 -11.160 1.00 91.69 210 PHE A C 1
ATOM 1641 O O . PHE A 1 210 ? -0.259 -15.539 -10.046 1.00 91.69 210 PHE A O 1
ATOM 1648 N N . ASP A 1 211 ? -0.717 -16.446 -12.052 1.00 94.00 211 ASP A N 1
ATOM 1649 C CA . ASP A 1 211 ? -2.155 -16.615 -11.803 1.00 94.00 211 ASP A CA 1
ATOM 1650 C C . ASP A 1 211 ? -2.410 -17.444 -10.536 1.00 94.00 211 ASP A C 1
ATOM 1652 O O . ASP A 1 211 ? -3.157 -17.017 -9.653 1.00 94.00 211 ASP A O 1
ATOM 1656 N N . GLY A 1 212 ? -1.708 -18.572 -10.371 1.00 92.56 212 GLY A N 1
ATOM 1657 C CA . GLY A 1 212 ? -1.856 -19.419 -9.187 1.00 92.56 212 GLY A CA 1
ATOM 1658 C C . GLY A 1 212 ? -1.446 -18.733 -7.878 1.00 92.56 212 GLY A C 1
ATOM 1659 O O . GLY A 1 212 ? -2.107 -18.935 -6.852 1.00 92.56 212 GLY A O 1
ATOM 1660 N N . LEU A 1 213 ? -0.409 -17.885 -7.899 1.00 91.44 213 LEU A N 1
ATOM 1661 C CA . LEU A 1 213 ? -0.015 -17.066 -6.747 1.00 91.44 213 LEU A CA 1
ATOM 1662 C C . LEU A 1 213 ? -1.099 -16.035 -6.394 1.00 91.44 213 LEU A C 1
ATOM 1664 O O . LEU A 1 213 ? -1.487 -15.928 -5.228 1.00 91.44 213 LEU A O 1
ATOM 1668 N N . VAL A 1 214 ? -1.617 -15.305 -7.385 1.00 95.19 214 VAL A N 1
ATOM 1669 C CA . VAL A 1 214 ? -2.676 -14.301 -7.184 1.00 95.19 214 VAL A CA 1
ATOM 1670 C C . VAL A 1 214 ? -3.959 -14.970 -6.674 1.00 95.19 214 VAL A C 1
ATOM 1672 O O . VAL A 1 214 ? -4.551 -14.514 -5.693 1.00 95.19 214 VAL A O 1
ATOM 1675 N N . ALA A 1 215 ? -4.336 -16.115 -7.246 1.00 96.19 215 ALA A N 1
ATOM 1676 C CA . ALA A 1 215 ? -5.471 -16.914 -6.796 1.00 96.19 215 ALA A CA 1
ATOM 1677 C C . ALA A 1 215 ? -5.305 -17.402 -5.348 1.00 96.19 215 ALA A C 1
ATOM 1679 O O . ALA A 1 215 ? -6.266 -17.421 -4.574 1.00 96.19 215 ALA A O 1
ATOM 1680 N N . HIS A 1 216 ? -4.091 -17.810 -4.962 1.00 94.31 216 HIS A N 1
ATOM 1681 C CA . HIS A 1 216 ? -3.789 -18.204 -3.588 1.00 94.31 216 HIS A CA 1
ATOM 1682 C C . HIS A 1 216 ? -3.972 -17.032 -2.615 1.00 94.31 216 HIS A C 1
ATOM 1684 O O . HIS A 1 216 ? -4.645 -17.199 -1.598 1.00 94.31 216 HIS A O 1
ATOM 1690 N N . LEU A 1 217 ? -3.447 -15.847 -2.941 1.00 95.44 217 LEU A N 1
ATOM 1691 C CA . LEU A 1 217 ? -3.604 -14.644 -2.116 1.00 95.44 217 LEU A CA 1
ATOM 1692 C C . LEU A 1 217 ? -5.072 -14.234 -1.959 1.00 95.44 217 LEU A C 1
ATOM 1694 O O . LEU A 1 217 ? -5.507 -13.938 -0.846 1.00 95.44 217 LEU A O 1
ATOM 1698 N N . ALA A 1 218 ? -5.856 -14.284 -3.037 1.00 96.75 218 ALA A N 1
ATOM 1699 C CA . ALA A 1 218 ? -7.282 -13.965 -2.999 1.00 96.75 218 ALA A CA 1
ATOM 1700 C C . ALA A 1 218 ? -8.068 -14.902 -2.060 1.00 96.75 218 ALA A C 1
ATOM 1702 O O . ALA A 1 218 ? -8.897 -14.444 -1.268 1.00 96.75 218 ALA A O 1
ATOM 1703 N N . ARG A 1 219 ? -7.749 -16.207 -2.068 1.00 95.94 219 ARG A N 1
ATOM 1704 C CA . ARG A 1 219 ? -8.334 -17.197 -1.141 1.00 95.94 219 ARG A CA 1
ATOM 1705 C C . ARG A 1 219 ? -7.942 -16.980 0.323 1.00 95.94 219 ARG A C 1
ATOM 1707 O O . ARG A 1 219 ? -8.628 -17.484 1.203 1.00 95.94 219 ARG A O 1
ATOM 1714 N N . GLN A 1 220 ? -6.852 -16.264 0.588 1.00 94.25 220 GLN A N 1
ATOM 1715 C CA . GLN A 1 220 ? -6.342 -15.985 1.934 1.00 94.25 220 GLN A CA 1
ATOM 1716 C C . GLN A 1 220 ? -6.725 -14.582 2.436 1.00 94.25 220 GLN A C 1
ATOM 1718 O O . GLN A 1 220 ? -6.171 -14.123 3.432 1.00 94.25 220 GLN A O 1
ATOM 1723 N N . SER A 1 221 ? -7.662 -13.887 1.785 1.00 94.50 221 SER A N 1
ATOM 1724 C CA . SER A 1 221 ? -7.991 -12.475 2.055 1.00 94.50 221 SER A CA 1
ATOM 1725 C C . SER A 1 221 ? -8.517 -12.170 3.472 1.00 94.50 221 SER A C 1
ATOM 1727 O O . SER A 1 221 ? -8.447 -11.018 3.919 1.00 94.50 221 SER A O 1
ATOM 1729 N N . ASP A 1 222 ? -8.974 -13.185 4.210 1.00 93.12 222 ASP A N 1
ATOM 1730 C CA . ASP A 1 222 ? -9.330 -13.081 5.634 1.00 93.12 222 ASP A CA 1
ATOM 1731 C C . ASP A 1 222 ? -8.101 -13.038 6.559 1.00 93.12 222 ASP A C 1
ATOM 1733 O O . ASP A 1 222 ? -8.144 -12.450 7.640 1.00 93.12 222 ASP A O 1
ATOM 1737 N N . ALA A 1 223 ? -6.983 -13.638 6.141 1.00 94.75 223 ALA A N 1
ATOM 1738 C CA . ALA A 1 223 ? -5.752 -13.735 6.927 1.00 94.75 223 ALA A CA 1
ATOM 1739 C C . ALA A 1 223 ? -4.632 -12.817 6.413 1.00 94.75 223 ALA A C 1
ATOM 1741 O O . ALA A 1 223 ? -3.793 -12.373 7.204 1.00 94.75 223 ALA A O 1
ATOM 1742 N N . VAL A 1 224 ? -4.623 -12.514 5.115 1.00 96.25 224 VAL A N 1
ATOM 1743 C CA . VAL A 1 224 ? -3.592 -11.740 4.420 1.00 96.25 224 VAL A CA 1
ATOM 1744 C C . VAL A 1 224 ? -4.199 -10.474 3.831 1.00 96.25 224 VAL A C 1
ATOM 1746 O O . VAL A 1 224 ? -5.150 -10.517 3.052 1.00 96.25 224 VAL A O 1
ATOM 1749 N N . TRP A 1 225 ? -3.618 -9.325 4.168 1.00 97.50 225 TRP A N 1
ATOM 1750 C CA . TRP A 1 225 ? -3.918 -8.065 3.498 1.00 97.50 225 TRP A CA 1
ATOM 1751 C C . TRP A 1 225 ? -3.035 -7.917 2.260 1.00 97.50 225 TRP A C 1
ATOM 1753 O O . TRP A 1 225 ? -1.856 -7.592 2.377 1.00 97.50 225 TRP A O 1
ATOM 1763 N N . THR A 1 226 ? -3.598 -8.168 1.079 1.00 97.56 226 THR A N 1
ATOM 1764 C CA . THR A 1 226 ? -2.894 -7.933 -0.188 1.00 97.56 226 THR A CA 1
ATOM 1765 C C . THR A 1 226 ? -3.265 -6.558 -0.728 1.00 97.56 226 THR A C 1
ATOM 1767 O O . THR A 1 226 ? -4.439 -6.309 -0.995 1.00 97.56 226 THR A O 1
ATOM 1770 N N . ASP A 1 227 ? -2.291 -5.659 -0.855 1.00 97.38 227 ASP A N 1
ATOM 1771 C CA . ASP A 1 227 ? -2.517 -4.280 -1.312 1.00 97.38 227 ASP A CA 1
ATOM 1772 C C . ASP A 1 227 ? -1.224 -3.660 -1.852 1.00 97.38 227 ASP A C 1
ATOM 1774 O O . ASP A 1 227 ? -0.134 -4.242 -1.760 1.00 97.38 227 ASP A O 1
ATOM 1778 N N . THR A 1 228 ? -1.344 -2.452 -2.397 1.00 97.19 228 THR A N 1
ATOM 1779 C CA . THR A 1 228 ? -0.202 -1.712 -2.930 1.00 97.19 228 THR A CA 1
ATOM 1780 C C . THR A 1 228 ? 0.830 -1.412 -1.843 1.00 97.19 228 THR A C 1
ATOM 1782 O O . THR A 1 228 ? 0.510 -1.213 -0.665 1.00 97.19 228 THR A O 1
ATOM 1785 N N . TYR A 1 229 ? 2.092 -1.359 -2.254 1.00 95.94 229 TYR A N 1
ATOM 1786 C CA . TYR A 1 229 ? 3.233 -1.046 -1.410 1.00 95.94 229 TYR A CA 1
ATOM 1787 C C . TYR A 1 229 ? 3.015 0.225 -0.585 1.00 95.94 229 TYR A C 1
ATOM 1789 O O . TYR A 1 229 ? 3.148 0.188 0.638 1.00 95.94 229 TYR A O 1
ATOM 1797 N N . SER A 1 230 ? 2.641 1.343 -1.219 1.00 94.88 230 SER A N 1
ATOM 1798 C CA . SER A 1 230 ? 2.438 2.607 -0.499 1.00 94.88 230 SER A CA 1
ATOM 1799 C C . SER A 1 230 ? 1.297 2.555 0.498 1.00 94.88 230 SER A C 1
ATOM 1801 O O . SER A 1 230 ? 1.411 3.184 1.546 1.00 94.88 230 SER A O 1
ATOM 1803 N N . ARG A 1 231 ? 0.217 1.813 0.233 1.00 95.44 231 ARG A N 1
ATOM 1804 C CA . ARG A 1 231 ? -0.899 1.696 1.182 1.00 95.44 231 ARG A CA 1
ATOM 1805 C C . ARG A 1 231 ? -0.492 0.925 2.425 1.00 95.44 231 ARG A C 1
ATOM 1807 O O . ARG A 1 231 ? -0.767 1.380 3.538 1.00 95.44 231 ARG A O 1
ATOM 1814 N N . VAL A 1 232 ? 0.208 -0.196 2.258 1.00 95.69 232 VAL A N 1
ATOM 1815 C CA . VAL A 1 232 ? 0.717 -0.964 3.399 1.00 95.69 232 VAL A CA 1
ATOM 1816 C C . VAL A 1 232 ? 1.792 -0.168 4.152 1.00 95.69 232 VAL A C 1
ATOM 1818 O O . VAL A 1 232 ? 1.724 -0.067 5.380 1.00 95.69 232 VAL A O 1
ATOM 1821 N N . ALA A 1 233 ? 2.714 0.494 3.440 1.00 94.69 233 ALA A N 1
ATOM 1822 C CA . ALA A 1 233 ? 3.725 1.374 4.033 1.00 94.69 233 ALA A CA 1
ATOM 1823 C C . ALA A 1 233 ? 3.092 2.519 4.840 1.00 94.69 233 ALA A C 1
ATOM 1825 O O . ALA A 1 233 ? 3.457 2.745 5.995 1.00 94.69 233 ALA A O 1
ATOM 1826 N N . ALA A 1 234 ? 2.108 3.208 4.255 1.00 94.75 234 ALA A N 1
ATOM 1827 C CA . ALA A 1 234 ? 1.381 4.311 4.871 1.00 94.75 234 ALA A CA 1
ATOM 1828 C C . ALA A 1 234 ? 0.656 3.878 6.139 1.00 94.75 234 ALA A C 1
ATOM 1830 O O . ALA A 1 234 ? 0.769 4.546 7.170 1.00 94.75 234 ALA A O 1
ATOM 1831 N N . TYR A 1 235 ? -0.043 2.744 6.082 1.00 96.50 235 TYR A N 1
ATOM 1832 C CA . TYR A 1 235 ? -0.719 2.176 7.239 1.00 96.50 235 TYR A CA 1
ATOM 1833 C C . TYR A 1 235 ? 0.271 1.897 8.370 1.00 96.50 235 TYR A C 1
ATOM 1835 O O . TYR A 1 235 ? 0.057 2.346 9.495 1.00 96.50 235 TYR A O 1
ATOM 1843 N N . ILE A 1 236 ? 1.378 1.203 8.085 1.00 94.75 236 ILE A N 1
ATOM 1844 C CA . ILE A 1 236 ? 2.379 0.841 9.097 1.00 94.75 236 ILE A CA 1
ATOM 1845 C C . ILE A 1 236 ? 3.039 2.090 9.686 1.00 94.75 236 ILE A C 1
ATOM 1847 O O . ILE A 1 236 ? 3.151 2.200 10.908 1.00 94.75 236 ILE A O 1
ATOM 1851 N N . ALA A 1 237 ? 3.448 3.042 8.845 1.00 94.12 237 ALA A N 1
ATOM 1852 C CA . ALA A 1 237 ? 4.081 4.280 9.286 1.00 94.12 237 ALA A CA 1
ATOM 1853 C C . ALA A 1 237 ? 3.151 5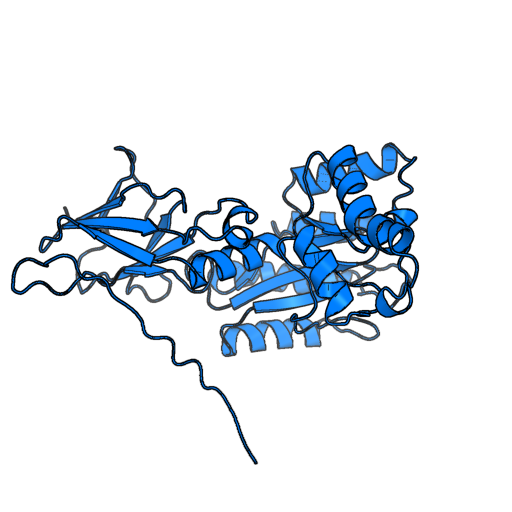.088 10.201 1.00 94.12 237 ALA A C 1
ATOM 1855 O O . ALA A 1 237 ? 3.538 5.449 11.315 1.00 94.12 237 ALA A O 1
ATOM 1856 N N . LYS A 1 238 ? 1.891 5.292 9.793 1.00 94.69 238 LYS A N 1
ATOM 1857 C CA . LYS A 1 238 ? 0.900 6.000 10.616 1.00 94.69 238 LYS A CA 1
ATOM 1858 C C . LYS A 1 238 ? 0.579 5.242 11.891 1.00 94.69 238 LYS A C 1
ATOM 1860 O O . LYS A 1 238 ? 0.596 5.847 12.955 1.00 94.69 238 LYS A O 1
ATOM 1865 N N . ARG A 1 239 ? 0.348 3.929 11.821 1.00 95.88 239 ARG A N 1
ATOM 1866 C CA . ARG A 1 239 ? 0.122 3.076 12.996 1.00 95.88 239 ARG A CA 1
ATOM 1867 C C . ARG A 1 239 ? 1.259 3.201 14.011 1.00 95.88 239 ARG A C 1
ATOM 1869 O O . ARG A 1 239 ? 0.999 3.275 15.205 1.00 95.88 239 ARG A O 1
ATOM 1876 N N . ASN A 1 240 ? 2.510 3.204 13.562 1.00 94.62 240 ASN A N 1
ATOM 1877 C CA . ASN A 1 240 ? 3.659 3.294 14.463 1.00 94.62 240 ASN A CA 1
ATOM 1878 C C . ASN A 1 240 ? 3.807 4.689 15.091 1.00 94.62 240 ASN A C 1
ATOM 1880 O O . ASN A 1 240 ? 4.358 4.805 16.183 1.00 94.62 240 ASN A O 1
ATOM 1884 N N . ALA A 1 241 ? 3.307 5.730 14.423 1.00 94.62 241 ALA A N 1
ATOM 1885 C CA . ALA A 1 241 ? 3.360 7.110 14.896 1.00 94.62 241 ALA A CA 1
ATOM 1886 C C . ALA A 1 241 ? 2.136 7.532 15.736 1.00 94.62 241 ALA A C 1
ATOM 1888 O O . ALA A 1 241 ? 2.228 8.465 16.537 1.00 94.62 241 ALA A O 1
ATOM 1889 N N . ILE A 1 242 ? 0.978 6.891 15.542 1.00 95.12 242 ILE A N 1
ATOM 1890 C CA . ILE A 1 242 ? -0.305 7.336 16.096 1.00 95.12 242 ILE A CA 1
ATOM 1891 C C . ILE A 1 242 ? -0.380 7.162 17.614 1.00 95.12 242 ILE A C 1
ATOM 1893 O O . ILE A 1 242 ? 0.071 6.170 18.186 1.00 95.12 242 ILE A O 1
ATOM 1897 N N . LYS A 1 243 ? -1.042 8.114 18.272 1.00 95.12 243 LYS A N 1
ATOM 1898 C CA . LYS A 1 243 ? -1.470 7.996 19.668 1.00 95.12 243 LYS A CA 1
ATOM 1899 C C . LYS A 1 243 ? -2.988 7.934 19.753 1.00 95.12 243 LYS A C 1
ATOM 1901 O O . LYS A 1 243 ? -3.676 8.714 19.095 1.00 95.12 243 LYS A O 1
ATOM 1906 N N . VAL A 1 244 ? -3.496 7.052 20.608 1.00 95.88 244 VAL A N 1
ATOM 1907 C CA . VAL A 1 244 ? -4.914 7.021 20.986 1.00 95.88 244 VAL A CA 1
ATOM 1908 C C . VAL A 1 244 ? -5.102 7.939 22.189 1.00 95.88 244 VAL A C 1
ATOM 1910 O O . VAL A 1 244 ? -4.425 7.786 23.204 1.00 95.88 244 VAL A O 1
ATOM 1913 N N . ILE A 1 245 ? -5.987 8.925 22.059 1.00 95.31 245 ILE A N 1
ATOM 1914 C CA . ILE A 1 245 ? -6.293 9.894 23.117 1.00 95.31 245 ILE A CA 1
ATOM 1915 C C . ILE A 1 245 ? -7.739 9.699 23.544 1.00 95.31 245 ILE A C 1
ATOM 1917 O O . ILE A 1 245 ? -8.613 9.688 22.684 1.00 95.31 245 ILE A O 1
ATOM 1921 N N . PHE A 1 246 ? -7.982 9.604 24.849 1.00 95.56 246 PHE A N 1
ATOM 1922 C CA . PHE A 1 246 ? -9.309 9.379 25.420 1.00 95.56 246 PHE A CA 1
ATOM 1923 C C . PHE A 1 246 ? -9.868 10.623 26.105 1.00 95.56 246 PHE A C 1
ATOM 1925 O O . PHE A 1 246 ? -9.115 11.478 26.578 1.00 95.56 246 PHE A O 1
ATOM 1932 N N . ARG A 1 247 ? -11.195 10.683 26.206 1.00 93.81 247 ARG A N 1
ATOM 1933 C CA . ARG A 1 247 ? -11.938 11.559 27.119 1.00 93.81 247 ARG A CA 1
ATOM 1934 C C . ARG A 1 247 ? -13.266 10.896 27.504 1.00 93.81 247 ARG A C 1
ATOM 1936 O O . ARG A 1 247 ? -13.632 9.872 26.934 1.00 93.81 247 ARG A O 1
ATOM 1943 N N . ASP A 1 248 ? -13.970 11.485 28.469 1.00 93.00 248 ASP A N 1
ATOM 1944 C CA . ASP A 1 248 ? -15.341 11.100 28.843 1.00 93.00 248 ASP A CA 1
ATOM 1945 C C . ASP A 1 248 ? -15.536 9.590 29.101 1.00 93.00 248 ASP A C 1
ATOM 1947 O O . ASP A 1 248 ? -16.576 9.016 28.781 1.00 93.00 248 ASP A O 1
ATOM 1951 N N . VAL A 1 249 ? -14.524 8.941 29.690 1.00 93.12 249 VAL A N 1
ATOM 1952 C CA . VAL A 1 249 ? -14.515 7.497 29.963 1.00 93.12 249 VAL A CA 1
ATOM 1953 C C . VAL A 1 249 ? -15.489 7.161 31.095 1.00 93.12 249 VAL A C 1
ATOM 1955 O O . VAL A 1 249 ? -15.365 7.663 32.213 1.00 93.12 249 VAL A O 1
ATOM 1958 N N . LYS A 1 250 ? -16.446 6.285 30.798 1.00 91.44 250 LYS A N 1
ATOM 1959 C CA . LYS A 1 250 ? -17.491 5.753 31.683 1.00 91.44 250 LYS A CA 1
ATOM 1960 C C . LYS A 1 250 ? -17.541 4.221 31.536 1.00 91.44 250 LYS A C 1
ATOM 1962 O O . LYS A 1 250 ? -16.967 3.698 30.582 1.00 91.44 250 LYS A O 1
ATOM 1967 N N . PRO A 1 251 ? -18.245 3.490 32.423 1.00 88.62 251 PRO A N 1
ATOM 1968 C CA . PRO A 1 251 ? -18.311 2.025 32.355 1.00 88.62 251 PRO A CA 1
ATOM 1969 C C . PRO A 1 251 ? -18.762 1.452 31.000 1.00 88.62 251 PRO A C 1
ATOM 1971 O O . PRO A 1 251 ? -18.169 0.481 30.532 1.00 88.62 251 PRO A O 1
ATOM 1974 N N . ASP A 1 252 ? -19.742 2.086 30.346 1.00 90.81 252 ASP A N 1
ATOM 1975 C CA . ASP A 1 252 ? -20.346 1.596 29.093 1.00 90.81 252 ASP A CA 1
ATOM 1976 C C . ASP A 1 252 ? -20.149 2.540 27.902 1.00 90.81 252 ASP A C 1
ATOM 1978 O O . ASP A 1 252 ? -20.740 2.350 26.838 1.00 90.81 252 ASP A O 1
ATOM 1982 N N . SER A 1 253 ? -19.335 3.587 28.055 1.00 94.19 253 SER A N 1
ATOM 1983 C CA . SER A 1 253 ? -19.058 4.523 26.966 1.00 94.19 253 SER A CA 1
ATO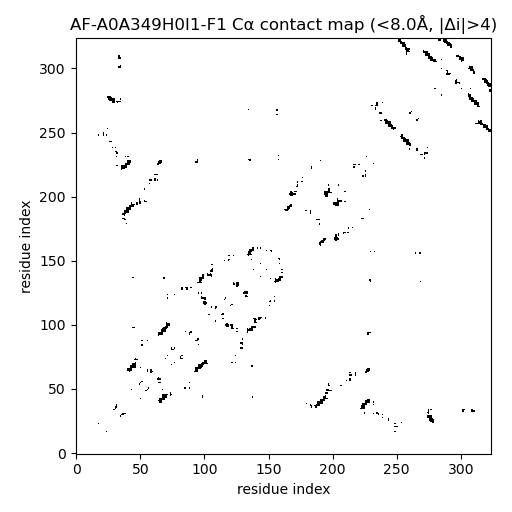M 1984 C C . SER A 1 253 ? -17.752 5.268 27.159 1.00 94.19 253 SER A C 1
ATOM 1986 O O . SER A 1 253 ? -17.393 5.605 28.283 1.00 94.19 253 SER A O 1
ATOM 1988 N N . PHE A 1 254 ? -17.096 5.622 26.067 1.00 95.81 254 PHE A N 1
ATOM 1989 C CA . PHE A 1 254 ? -15.918 6.474 26.078 1.00 95.81 254 PHE A CA 1
ATOM 1990 C C . PHE A 1 254 ? -15.766 7.173 24.732 1.00 95.81 254 PHE A C 1
ATOM 1992 O O . PHE A 1 254 ? -16.193 6.658 23.700 1.00 95.81 254 PHE A O 1
ATOM 1999 N N . ASP A 1 255 ? -15.084 8.311 24.744 1.00 96.50 255 ASP A N 1
ATOM 2000 C CA . ASP A 1 255 ? -14.674 8.994 23.528 1.00 96.50 255 ASP A CA 1
ATOM 2001 C C . ASP A 1 255 ? -13.175 8.772 23.313 1.00 96.50 255 ASP A C 1
ATOM 2003 O O . ASP A 1 255 ? -12.375 8.885 24.249 1.00 96.50 255 ASP A O 1
ATOM 2007 N N . PHE A 1 256 ? -12.764 8.512 22.075 1.00 97.31 256 PHE A N 1
ATOM 2008 C CA . PHE A 1 256 ? -11.350 8.459 21.712 1.00 97.31 256 PHE A CA 1
ATOM 2009 C C . PHE A 1 256 ? -11.074 9.138 20.374 1.00 97.31 256 PHE A C 1
ATOM 2011 O O . PHE A 1 256 ? -11.978 9.377 19.583 1.00 97.31 256 PHE A O 1
ATOM 2018 N N . ARG A 1 257 ? -9.812 9.455 20.099 1.00 96.56 257 ARG A N 1
ATOM 2019 C CA . ARG A 1 257 ? -9.363 9.895 18.774 1.00 96.56 257 ARG A CA 1
ATOM 2020 C C . ARG A 1 257 ? -7.963 9.407 18.460 1.00 96.56 257 ARG A C 1
ATOM 2022 O O . ARG A 1 257 ? -7.156 9.177 19.364 1.00 96.56 257 ARG A O 1
ATOM 2029 N N . LEU A 1 258 ? -7.666 9.331 17.169 1.00 96.12 258 LEU A N 1
ATOM 2030 C CA . LEU A 1 258 ? -6.340 9.037 16.643 1.00 96.12 258 LEU A CA 1
ATOM 2031 C C . LEU A 1 258 ? -5.588 10.348 16.393 1.00 96.12 258 LEU A C 1
ATOM 2033 O O . LEU A 1 258 ? -6.029 11.179 15.603 1.00 96.12 258 LEU A O 1
ATOM 2037 N N . ARG A 1 259 ? -4.448 10.550 17.062 1.00 94.31 259 ARG A N 1
ATOM 2038 C CA . ARG A 1 259 ? -3.602 11.740 16.894 1.00 94.31 259 ARG A CA 1
ATOM 2039 C C . ARG A 1 259 ? -2.243 11.364 16.315 1.00 94.31 259 ARG A C 1
ATOM 2041 O O . ARG A 1 259 ? -1.452 10.703 16.987 1.00 94.31 259 ARG A O 1
ATOM 2048 N N . LEU A 1 260 ? -1.977 11.813 15.090 1.00 93.62 260 LEU A N 1
ATOM 2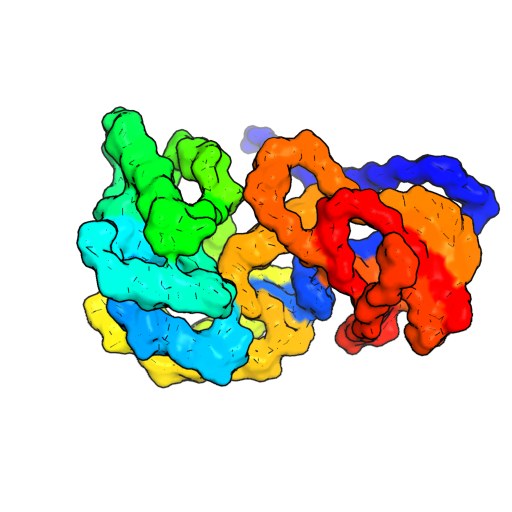049 C CA . LEU A 1 260 ? -0.643 11.755 14.486 1.00 93.62 260 LEU A CA 1
ATOM 2050 C C . LEU A 1 260 ? 0.263 12.834 15.109 1.00 93.62 260 LEU A C 1
ATOM 2052 O O . LEU A 1 260 ? -0.250 13.852 15.592 1.00 93.62 260 LEU A O 1
ATOM 2056 N N . PRO A 1 261 ? 1.589 12.616 15.143 1.00 93.44 261 PRO A N 1
ATOM 2057 C CA . PRO A 1 261 ? 2.534 13.660 15.511 1.00 93.44 261 PRO A CA 1
ATOM 2058 C C . PRO A 1 261 ? 2.556 14.763 14.448 1.00 93.44 261 PRO A C 1
ATOM 2060 O O . PRO A 1 261 ? 2.171 14.545 13.300 1.00 93.44 261 PRO A O 1
ATOM 2063 N N . ASP A 1 262 ? 3.032 15.938 14.850 1.00 91.56 262 ASP A N 1
ATOM 2064 C CA . ASP A 1 262 ? 3.385 17.006 13.919 1.00 91.56 262 ASP A CA 1
ATOM 2065 C C . ASP A 1 262 ? 4.782 16.708 13.357 1.00 91.56 262 ASP A C 1
ATOM 2067 O O . ASP A 1 262 ? 5.798 17.097 13.929 1.00 91.56 262 ASP A O 1
ATOM 2071 N N . ASP A 1 263 ? 4.817 15.873 12.319 1.00 89.25 263 ASP A N 1
ATOM 2072 C CA . ASP A 1 263 ? 6.030 15.396 11.660 1.00 89.25 263 ASP A CA 1
ATOM 2073 C C . ASP A 1 263 ? 5.889 15.606 10.137 1.00 89.25 263 ASP A C 1
ATOM 2075 O O . ASP A 1 263 ? 4.921 15.109 9.545 1.00 89.25 263 ASP A O 1
ATOM 2079 N N . PRO A 1 264 ? 6.819 16.332 9.482 1.00 86.44 264 PRO A N 1
ATOM 2080 C CA . PRO A 1 264 ? 6.736 16.622 8.050 1.00 86.44 264 PRO A CA 1
ATOM 2081 C C . PRO A 1 264 ? 6.699 15.379 7.155 1.00 86.44 264 PRO A C 1
ATOM 2083 O O . PRO A 1 264 ? 6.008 15.381 6.138 1.00 86.44 264 PRO A O 1
ATOM 2086 N N . HIS A 1 265 ? 7.398 14.304 7.530 1.00 85.31 265 HIS A N 1
ATOM 2087 C CA . HIS A 1 265 ? 7.385 13.049 6.778 1.00 85.31 265 HIS A CA 1
ATOM 2088 C C . HIS A 1 265 ? 6.021 12.367 6.897 1.00 85.31 265 HIS A C 1
ATOM 2090 O O . HIS A 1 265 ? 5.439 11.968 5.890 1.00 85.31 265 HIS A O 1
ATOM 2096 N N . ILE A 1 266 ? 5.439 12.335 8.099 1.00 88.25 266 ILE A N 1
ATOM 2097 C CA . ILE A 1 266 ? 4.073 11.823 8.308 1.00 88.25 266 ILE A CA 1
ATOM 2098 C C . ILE A 1 266 ? 3.031 12.652 7.544 1.00 88.25 266 ILE A C 1
ATOM 2100 O O . ILE A 1 266 ? 2.050 12.089 7.049 1.00 88.25 266 ILE A O 1
ATOM 2104 N N . ALA A 1 267 ? 3.239 13.965 7.420 1.00 85.69 267 ALA A N 1
ATOM 2105 C CA . ALA A 1 267 ? 2.362 14.855 6.666 1.00 85.69 267 ALA A CA 1
ATOM 2106 C C . ALA A 1 267 ? 2.377 14.580 5.149 1.00 85.69 267 ALA A C 1
ATOM 2108 O O . ALA A 1 267 ? 1.359 14.797 4.492 1.00 85.69 267 ALA A O 1
ATOM 2109 N N . MET A 1 268 ? 3.481 14.055 4.601 1.00 84.94 268 MET A N 1
ATOM 2110 C CA . MET A 1 268 ? 3.565 13.626 3.195 1.00 84.94 268 MET A CA 1
ATOM 2111 C C . MET A 1 268 ? 2.773 12.345 2.910 1.00 84.94 268 MET A C 1
ATOM 2113 O O . MET A 1 268 ? 2.433 12.074 1.759 1.00 84.94 268 MET A O 1
ATOM 2117 N N . ILE A 1 269 ? 2.484 11.538 3.934 1.00 89.06 269 ILE A N 1
ATOM 2118 C CA . ILE A 1 269 ? 1.788 10.263 3.764 1.00 89.06 269 ILE A CA 1
ATOM 2119 C C . ILE A 1 269 ? 0.279 10.523 3.605 1.00 89.06 269 ILE A C 1
ATOM 2121 O O . ILE A 1 269 ? -0.341 11.054 4.542 1.00 89.06 269 ILE A O 1
ATOM 2125 N N . PRO A 1 270 ? -0.352 10.076 2.497 1.00 82.44 270 PRO A N 1
ATOM 2126 C CA . PRO A 1 270 ? -1.787 10.234 2.270 1.00 82.44 270 PRO A CA 1
ATOM 2127 C C . PRO A 1 270 ? -2.618 9.811 3.481 1.00 82.44 270 PRO A C 1
ATOM 2129 O O . PRO A 1 270 ? -2.307 8.821 4.145 1.00 82.44 270 PRO A O 1
ATOM 2132 N N . LYS A 1 271 ? -3.666 10.572 3.815 1.00 81.62 271 LYS A N 1
ATOM 2133 C CA . LYS A 1 271 ? -4.591 10.191 4.892 1.00 81.62 271 LYS A CA 1
ATOM 2134 C C . LYS A 1 271 ? -5.277 8.886 4.504 1.00 81.62 271 LYS A C 1
ATOM 2136 O O . LYS A 1 271 ? -5.816 8.786 3.410 1.00 81.62 271 LYS A O 1
ATOM 2141 N N . TRP A 1 272 ? -5.203 7.906 5.394 1.00 84.00 272 TRP A N 1
ATOM 2142 C CA . TRP A 1 272 ? -5.791 6.593 5.189 1.00 84.00 272 TRP A CA 1
ATOM 2143 C C . TRP A 1 272 ? -6.354 6.100 6.516 1.00 84.00 272 TRP A C 1
ATOM 2145 O O . TRP A 1 272 ? -5.713 6.341 7.550 1.00 84.00 272 TRP A O 1
ATOM 2155 N N . PRO A 1 273 ? -7.506 5.417 6.517 1.00 93.81 273 PRO A N 1
ATOM 2156 C CA . PRO A 1 273 ? -8.067 4.891 7.741 1.00 93.81 273 PRO A CA 1
ATOM 2157 C C . PRO A 1 273 ? -7.168 3.809 8.342 1.00 93.81 273 PRO A C 1
ATOM 2159 O O . PRO A 1 273 ? -6.542 3.007 7.641 1.00 93.81 273 PRO A O 1
ATOM 2162 N N . LEU A 1 274 ? -7.129 3.781 9.671 1.00 97.50 274 LEU A N 1
ATOM 2163 C CA . LEU A 1 274 ? -6.495 2.731 10.455 1.00 97.50 274 LEU A CA 1
ATOM 2164 C C . LEU A 1 274 ? -7.570 1.843 11.074 1.00 97.50 274 LEU A C 1
ATOM 2166 O O . LEU A 1 274 ? -8.572 2.338 11.585 1.00 97.50 274 LEU A O 1
ATOM 2170 N N . THR A 1 275 ? -7.337 0.533 11.089 1.00 98.00 275 THR A N 1
ATOM 2171 C CA . THR A 1 275 ? -8.246 -0.394 11.757 1.00 98.00 275 THR A CA 1
ATOM 2172 C C . THR A 1 275 ? -7.988 -0.345 13.254 1.00 98.00 275 THR A C 1
ATOM 2174 O O . THR A 1 275 ? -6.945 -0.786 13.742 1.00 98.00 275 THR A O 1
ATOM 2177 N N . VAL A 1 276 ? -8.952 0.185 13.990 1.00 98.12 276 VAL A N 1
ATOM 2178 C CA . VAL A 1 276 ? -8.955 0.227 15.448 1.00 98.12 276 VAL A CA 1
ATOM 2179 C C . VAL A 1 276 ? -9.656 -1.012 15.986 1.00 98.12 276 VAL A C 1
ATOM 2181 O O . VAL A 1 276 ? -10.705 -1.405 15.486 1.00 98.12 276 VAL A O 1
ATOM 2184 N N . LYS A 1 277 ? -9.063 -1.614 17.013 1.00 97.06 277 LYS A N 1
ATOM 2185 C CA . LYS A 1 277 ? -9.582 -2.737 17.787 1.00 97.06 277 LYS A CA 1
ATOM 2186 C C . LYS A 1 277 ? -10.069 -2.212 19.125 1.00 97.06 277 LYS A C 1
ATOM 2188 O O . LYS A 1 277 ? -9.303 -1.553 19.824 1.00 97.06 277 LYS A O 1
ATOM 2193 N N . VAL A 1 278 ? -11.296 -2.550 19.488 1.00 96.81 278 VAL A N 1
ATOM 2194 C CA . VAL A 1 278 ? -11.859 -2.298 20.815 1.00 96.81 278 VAL A CA 1
ATOM 2195 C C . VAL A 1 278 ? -12.204 -3.636 21.450 1.00 96.81 278 VAL A C 1
ATOM 2197 O O . VAL A 1 278 ? -12.941 -4.421 20.849 1.00 96.81 278 VAL A O 1
ATOM 2200 N N . ALA A 1 279 ? -11.649 -3.922 22.628 1.00 94.94 279 ALA A N 1
ATOM 2201 C CA . ALA A 1 279 ? -11.929 -5.168 23.333 1.00 94.94 279 ALA A CA 1
ATOM 2202 C C . ALA A 1 279 ? -13.405 -5.259 23.743 1.00 94.94 279 ALA A C 1
ATOM 2204 O O . ALA A 1 279 ? -14.031 -4.270 24.133 1.00 94.94 279 ALA A O 1
ATOM 2205 N N . LEU A 1 280 ? -13.969 -6.463 23.638 1.00 92.44 280 LEU A N 1
ATOM 2206 C CA . LEU A 1 280 ? -15.340 -6.715 24.073 1.00 92.44 280 LEU A CA 1
ATOM 2207 C C . LEU A 1 280 ? -15.451 -6.852 25.592 1.00 92.44 280 LEU A C 1
ATOM 2209 O O . LEU A 1 280 ? -16.456 -6.431 26.154 1.00 92.44 280 LEU A O 1
ATOM 2213 N N . ASP A 1 281 ? -14.450 -7.437 26.254 1.00 88.69 281 ASP A N 1
ATOM 2214 C CA . ASP A 1 281 ? -14.428 -7.669 27.708 1.00 88.69 281 ASP A CA 1
ATOM 2215 C C . ASP A 1 281 ? -15.719 -8.318 28.247 1.00 88.69 281 ASP A C 1
ATOM 2217 O O . ASP A 1 281 ? -16.262 -7.931 29.279 1.00 88.69 281 ASP A O 1
ATOM 2221 N N . GLY A 1 282 ? -16.250 -9.297 27.506 1.00 87.31 282 GLY A N 1
ATOM 2222 C CA . GLY A 1 282 ? -17.488 -10.007 27.848 1.00 87.31 282 GLY A CA 1
ATOM 2223 C C . GLY A 1 282 ? -18.787 -9.273 27.488 1.00 87.31 282 GLY A C 1
ATOM 2224 O O . GLY A 1 282 ? -19.863 -9.826 27.704 1.00 87.31 282 GLY A O 1
ATOM 2225 N N . ARG A 1 283 ? -18.718 -8.064 26.918 1.00 90.88 283 ARG A N 1
ATOM 2226 C CA . ARG A 1 283 ? -19.896 -7.326 26.436 1.00 90.88 283 ARG A CA 1
ATOM 2227 C C . ARG A 1 283 ? -20.424 -7.903 25.118 1.00 90.88 283 ARG A C 1
ATOM 2229 O O . ARG A 1 283 ? -19.654 -8.382 24.285 1.00 90.88 283 ARG A O 1
ATOM 2236 N N . ASP A 1 284 ? -21.738 -7.803 24.904 1.00 92.94 284 ASP A N 1
ATOM 2237 C CA . ASP A 1 284 ? -22.379 -8.233 23.654 1.00 92.94 284 ASP A CA 1
ATOM 2238 C C . ASP A 1 284 ? -22.000 -7.283 22.496 1.00 92.94 284 ASP A C 1
ATOM 2240 O O . ASP A 1 284 ? -22.312 -6.086 22.560 1.00 92.94 284 ASP A O 1
ATOM 2244 N N . PRO A 1 285 ? -21.363 -7.777 21.414 1.00 93.56 285 PRO A N 1
ATOM 2245 C CA . PRO A 1 285 ? -21.017 -6.956 20.257 1.00 93.56 285 PRO A CA 1
ATOM 2246 C C . PRO A 1 285 ? -22.227 -6.289 19.587 1.00 93.56 285 PRO A C 1
ATOM 2248 O O . PRO A 1 285 ? -22.071 -5.237 18.972 1.00 93.56 285 PRO A O 1
ATOM 2251 N N . LYS A 1 286 ? -23.439 -6.849 19.708 1.00 93.94 286 LYS A N 1
ATOM 2252 C CA . LYS A 1 286 ? -24.656 -6.291 19.089 1.00 93.94 286 LYS A CA 1
ATOM 2253 C C . LYS A 1 286 ? -25.110 -4.978 19.724 1.00 93.94 286 LYS A C 1
ATOM 2255 O O . LYS A 1 286 ? -25.793 -4.190 19.061 1.00 93.94 286 LYS A O 1
ATOM 2260 N N . LEU A 1 287 ? -24.716 -4.735 20.973 1.00 95.75 287 LEU A N 1
ATOM 2261 C CA . LEU A 1 287 ? -25.005 -3.504 21.712 1.00 95.75 287 LEU A CA 1
ATOM 2262 C C . LEU A 1 287 ? -23.973 -2.403 21.426 1.00 95.75 287 LEU A C 1
ATOM 2264 O O . LEU A 1 287 ? -24.188 -1.238 21.749 1.00 95.75 287 LEU A O 1
ATOM 2268 N N . ALA A 1 288 ? -22.842 -2.739 20.800 1.00 96.69 288 ALA A N 1
ATOM 2269 C CA . ALA A 1 288 ? -21.800 -1.763 20.523 1.00 96.69 288 ALA A CA 1
ATOM 2270 C C . ALA A 1 288 ? -22.228 -0.764 19.438 1.00 96.69 288 ALA A C 1
ATOM 2272 O O . ALA A 1 288 ? -22.774 -1.127 18.392 1.00 96.69 288 ALA A O 1
ATOM 2273 N N . ARG A 1 289 ? -21.943 0.515 19.668 1.00 97.12 289 ARG A N 1
ATOM 2274 C CA . ARG A 1 289 ? -22.150 1.614 18.723 1.00 97.12 289 ARG A CA 1
ATOM 2275 C C . ARG A 1 289 ? -20.916 2.501 18.721 1.00 97.12 289 ARG A C 1
ATOM 2277 O O . ARG A 1 289 ? -20.440 2.890 19.786 1.00 97.12 289 ARG A O 1
ATOM 2284 N N . ALA A 1 290 ? -20.450 2.851 17.528 1.00 97.56 290 ALA A N 1
ATOM 2285 C CA . ALA A 1 290 ? -19.383 3.816 17.319 1.00 97.56 290 ALA A CA 1
ATOM 2286 C C . ALA A 1 290 ? -19.879 4.919 16.384 1.00 97.56 290 ALA A C 1
ATOM 2288 O O . ALA A 1 290 ? -20.483 4.622 15.351 1.00 97.56 290 ALA A O 1
ATOM 2289 N N . MET A 1 291 ? -19.655 6.178 16.751 1.00 97.56 291 MET A N 1
ATOM 2290 C CA . MET A 1 291 ? -20.094 7.331 15.967 1.00 97.56 291 MET A CA 1
ATOM 2291 C C . MET A 1 291 ? -18.964 8.333 15.762 1.00 97.56 291 MET A C 1
ATOM 2293 O O . MET A 1 291 ? -18.164 8.562 16.667 1.00 97.56 291 MET A O 1
ATOM 2297 N N . VAL A 1 292 ? -18.950 8.976 14.597 1.00 96.88 292 VAL A N 1
ATOM 2298 C CA . VAL A 1 292 ? -18.112 10.140 14.285 1.00 96.88 292 VAL A CA 1
ATOM 2299 C C . VAL A 1 292 ? -19.003 11.219 13.680 1.00 96.88 292 VAL A C 1
ATOM 2301 O O . VAL A 1 292 ? -19.762 10.939 12.757 1.00 96.88 292 VAL A O 1
ATOM 2304 N N . ASP A 1 293 ? -18.980 12.430 14.237 1.00 94.31 293 ASP A N 1
ATOM 2305 C CA . ASP A 1 293 ? -19.823 13.559 13.801 1.00 94.31 293 ASP A CA 1
ATOM 2306 C C . ASP A 1 293 ? -21.313 13.191 13.601 1.00 94.31 293 ASP A C 1
ATOM 2308 O O . ASP A 1 293 ? -21.957 13.597 12.636 1.00 94.31 293 ASP A O 1
ATOM 2312 N N . GLY A 1 294 ? -21.864 12.361 14.495 1.00 92.88 294 GLY A N 1
ATOM 2313 C CA . GLY A 1 294 ? -23.258 11.899 14.433 1.00 92.88 294 GLY A CA 1
ATOM 2314 C C . GLY A 1 294 ? -23.545 10.788 13.413 1.00 92.88 294 GLY A C 1
ATOM 2315 O O . GLY A 1 294 ? -24.672 10.305 13.353 1.00 92.88 294 GLY A O 1
ATOM 2316 N N . SER A 1 295 ? -22.547 10.343 12.647 1.00 96.38 295 SER A N 1
ATOM 2317 C CA . SER A 1 295 ? -22.664 9.225 11.704 1.00 96.38 295 SER A CA 1
ATOM 2318 C C . SER A 1 295 ? -22.203 7.915 12.337 1.00 96.38 295 SER A C 1
ATOM 2320 O O . SER A 1 295 ? -21.165 7.877 13.000 1.00 96.38 295 SER A O 1
ATOM 2322 N N . LEU A 1 296 ? -22.955 6.832 12.119 1.00 96.81 296 LEU A N 1
ATOM 2323 C CA . LEU A 1 296 ? -22.581 5.491 12.574 1.00 96.81 296 LEU A CA 1
ATOM 2324 C C . LEU A 1 296 ? -21.397 4.950 11.772 1.00 96.81 296 LEU A C 1
ATOM 2326 O O . LEU A 1 296 ? -21.394 4.986 10.542 1.00 96.81 296 LEU A O 1
ATOM 2330 N N . LEU A 1 297 ? -20.424 4.393 12.484 1.00 96.94 297 LEU A N 1
ATOM 2331 C CA . LEU A 1 297 ? -19.324 3.641 11.898 1.00 96.94 297 LEU A CA 1
ATOM 2332 C C . LEU A 1 297 ? -19.703 2.168 11.748 1.00 96.94 297 LEU A C 1
ATOM 2334 O O . LEU A 1 297 ? -20.379 1.593 12.605 1.00 96.94 297 LEU A O 1
ATOM 2338 N N . ALA A 1 298 ? -19.224 1.546 10.673 1.00 96.81 298 ALA A N 1
ATOM 2339 C CA . ALA A 1 298 ? -19.338 0.107 10.495 1.00 96.81 298 ALA A CA 1
ATOM 2340 C C . ALA A 1 298 ? -18.456 -0.617 11.522 1.00 96.81 298 ALA A C 1
ATOM 2342 O O . ALA A 1 298 ? -17.268 -0.317 11.646 1.00 96.81 298 ALA A O 1
ATOM 2343 N N . LEU A 1 299 ? -19.050 -1.576 12.235 1.00 97.06 299 LEU A N 1
ATOM 2344 C CA . LEU A 1 299 ? -18.364 -2.420 13.207 1.00 97.06 299 LEU A CA 1
ATOM 2345 C C . LEU A 1 299 ? -18.350 -3.865 12.718 1.00 97.06 299 LEU A C 1
ATOM 2347 O O . LEU A 1 299 ? -19.394 -4.417 12.372 1.00 97.06 299 LEU A O 1
ATOM 2351 N N . THR A 1 300 ? -17.177 -4.491 12.729 1.00 95.62 300 THR A N 1
ATOM 2352 C CA . THR A 1 300 ? -17.008 -5.905 12.363 1.00 95.62 300 THR A CA 1
ATOM 2353 C C . THR A 1 300 ? -16.294 -6.658 13.480 1.00 95.62 300 THR A C 1
ATOM 2355 O O . THR A 1 300 ? -15.347 -6.114 14.046 1.00 95.62 300 THR A O 1
ATOM 2358 N N . PRO A 1 301 ? -16.683 -7.897 13.816 1.00 93.31 301 PRO A N 1
ATOM 2359 C CA . PRO A 1 301 ? -15.939 -8.698 14.782 1.00 93.31 301 PRO A CA 1
ATOM 2360 C C . PRO A 1 301 ? -14.549 -9.058 14.240 1.00 93.31 301 PRO A C 1
ATOM 2362 O O . PRO A 1 301 ? -14.377 -9.276 13.041 1.00 93.31 301 PRO A O 1
ATOM 2365 N N . SER A 1 302 ? -13.552 -9.142 15.122 1.00 91.25 302 SER A N 1
ATOM 2366 C CA . SER A 1 302 ? -12.254 -9.720 14.769 1.00 91.25 302 SER A CA 1
ATOM 2367 C C . SER A 1 302 ? -12.354 -11.234 14.574 1.00 91.25 302 SER A C 1
ATOM 2369 O O . SER A 1 302 ? -13.246 -11.883 15.119 1.00 91.25 302 SER A O 1
ATOM 2371 N N . VAL A 1 303 ? -11.386 -11.824 13.865 1.00 84.12 303 VAL A N 1
ATOM 2372 C CA . VAL A 1 303 ? -11.342 -13.279 13.606 1.00 84.12 303 VAL A CA 1
ATOM 2373 C C . VAL A 1 303 ? -11.324 -14.102 14.902 1.00 84.12 303 VAL A C 1
ATOM 2375 O O . VAL A 1 303 ? -11.948 -15.154 14.976 1.00 84.12 303 VAL A O 1
ATOM 2378 N N . CYS A 1 304 ? -10.648 -13.620 15.952 1.00 81.31 304 CYS A N 1
ATOM 2379 C CA . CYS A 1 304 ? -10.633 -14.285 17.261 1.00 81.31 304 CYS A CA 1
ATOM 2380 C C . CYS A 1 304 ? -11.884 -14.024 18.119 1.00 81.31 304 CYS A C 1
ATOM 2382 O O . CYS A 1 304 ? -11.997 -14.591 19.200 1.00 81.31 304 CYS A O 1
ATOM 2384 N N . GLY A 1 305 ? -12.792 -13.143 17.690 1.00 85.94 305 GLY A N 1
ATOM 2385 C CA . GLY A 1 305 ? -14.028 -12.823 18.408 1.00 85.94 305 GLY A CA 1
ATOM 2386 C C . GLY A 1 305 ? -13.853 -12.024 19.704 1.00 85.94 305 GLY A C 1
ATOM 2387 O O . GLY A 1 305 ? -14.833 -11.804 20.406 1.00 85.94 305 GLY A O 1
ATOM 2388 N N . HIS A 1 306 ? -12.639 -11.581 20.040 1.00 91.50 306 HIS A N 1
ATOM 2389 C CA . HIS A 1 306 ? -12.366 -10.815 21.266 1.00 91.50 306 HIS A CA 1
ATOM 2390 C C . HIS A 1 306 ? -12.466 -9.296 21.087 1.00 91.50 306 HIS A C 1
ATOM 2392 O O . HIS A 1 306 ? -12.523 -8.566 22.078 1.00 91.50 306 HIS A O 1
ATOM 2398 N N . TYR A 1 307 ? -12.494 -8.817 19.841 1.00 96.00 307 TYR A N 1
ATOM 2399 C CA . TYR A 1 307 ? -12.501 -7.395 19.519 1.00 96.00 307 TYR A CA 1
ATOM 2400 C C . TYR A 1 307 ? -13.615 -7.054 18.531 1.00 96.00 307 TYR A C 1
ATOM 2402 O O . TYR A 1 307 ? -13.967 -7.858 17.665 1.00 96.00 307 TYR A O 1
ATOM 2410 N N . LEU A 1 308 ? -14.103 -5.820 18.614 1.00 97.06 308 LEU A N 1
ATOM 2411 C CA . LEU A 1 308 ? -14.768 -5.148 17.506 1.00 97.06 308 LEU A CA 1
ATOM 2412 C C . LEU A 1 308 ? -13.773 -4.257 16.779 1.00 97.06 308 LEU A C 1
ATOM 2414 O O . LEU A 1 308 ? -12.925 -3.609 17.392 1.00 97.06 308 LEU A O 1
ATOM 2418 N N . LEU A 1 309 ? -13.894 -4.245 15.462 1.00 97.75 309 LEU A N 1
ATOM 2419 C CA . LEU A 1 309 ? -13.046 -3.499 14.555 1.00 97.75 309 LEU A CA 1
ATOM 2420 C C . LEU A 1 309 ? -13.840 -2.346 13.950 1.00 97.75 309 LEU A C 1
ATOM 2422 O O . LEU A 1 309 ? -15.001 -2.525 13.581 1.00 97.75 309 LEU A O 1
ATOM 2426 N N . ALA A 1 310 ? -13.189 -1.198 13.810 1.00 97.81 310 ALA A N 1
ATOM 2427 C CA . ALA A 1 310 ? -13.683 -0.062 13.047 1.00 97.81 310 ALA A CA 1
ATOM 2428 C C . ALA A 1 310 ? -12.525 0.550 12.255 1.00 97.81 310 ALA A C 1
ATOM 2430 O O . ALA A 1 310 ? -11.433 0.731 12.796 1.00 97.81 310 ALA A O 1
ATOM 2431 N N . ASP A 1 311 ? -12.757 0.890 10.992 1.00 97.25 311 ASP A N 1
ATOM 2432 C CA . ASP A 1 311 ? -11.804 1.673 10.208 1.00 97.25 311 ASP A CA 1
ATOM 2433 C C . ASP A 1 311 ? -12.013 3.161 10.526 1.00 97.25 311 ASP A C 1
ATOM 2435 O O . ASP A 1 311 ? -13.091 3.710 10.303 1.00 97.25 311 ASP A O 1
ATOM 2439 N N . ILE A 1 312 ? -10.991 3.796 11.105 1.00 96.88 312 ILE A N 1
ATOM 2440 C CA . ILE A 1 312 ? -11.044 5.167 11.620 1.00 96.88 312 ILE A CA 1
ATOM 2441 C C . ILE A 1 312 ? -10.068 6.049 10.849 1.00 96.88 312 ILE A C 1
ATOM 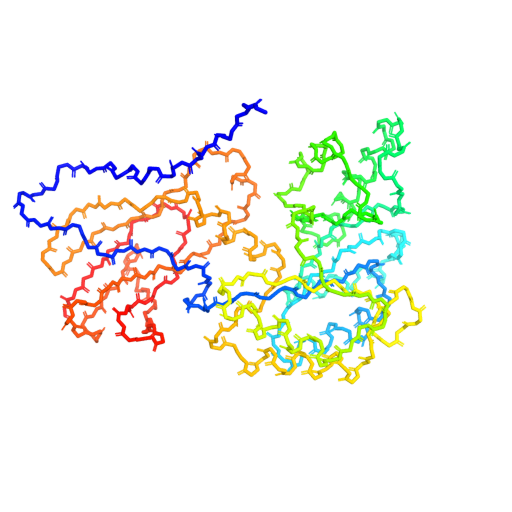2443 O O . ILE A 1 312 ? -8.868 5.769 10.800 1.00 96.88 312 ILE A O 1
ATOM 2447 N N . GLU A 1 313 ? -10.572 7.151 10.300 1.00 94.31 313 GLU A N 1
ATOM 2448 C CA . GLU A 1 313 ? -9.751 8.162 9.636 1.00 94.31 313 GLU A CA 1
ATOM 2449 C C . GLU A 1 313 ? -8.732 8.801 10.591 1.00 94.31 313 GLU A C 1
ATOM 2451 O O . GLU A 1 313 ? -9.019 9.108 11.749 1.00 94.31 313 GLU A O 1
ATOM 2456 N N . THR A 1 314 ? -7.519 9.065 10.099 1.00 92.25 314 THR A N 1
ATOM 2457 C CA . THR A 1 314 ? -6.450 9.703 10.892 1.00 92.25 314 THR A CA 1
ATOM 2458 C C . THR A 1 314 ? -6.535 11.234 10.868 1.00 92.25 314 THR A C 1
ATOM 2460 O O . THR A 1 314 ? -5.514 11.915 10.775 1.00 92.25 314 THR A O 1
ATOM 2463 N N . ASP A 1 315 ? -7.745 11.791 10.874 1.00 91.31 315 ASP A N 1
ATOM 2464 C CA . ASP A 1 315 ? -8.007 13.233 10.763 1.00 91.31 315 ASP A CA 1
ATOM 2465 C C . ASP A 1 315 ? -8.154 13.945 12.121 1.00 91.31 315 ASP A C 1
ATOM 2467 O O . ASP A 1 315 ? -8.276 15.168 12.173 1.00 91.31 315 ASP A O 1
ATOM 2471 N N . GLY A 1 316 ? -8.076 13.194 13.223 1.00 92.50 316 GLY A N 1
ATOM 2472 C CA . GLY A 1 316 ? -8.104 13.727 14.584 1.00 92.50 316 GLY A CA 1
ATOM 2473 C C . GLY A 1 316 ? -9.501 13.963 15.153 1.00 92.50 316 GLY A C 1
ATOM 2474 O O . GLY A 1 316 ? -9.603 14.508 16.262 1.00 92.50 316 GLY A O 1
ATOM 2475 N N . ARG A 1 317 ? -10.558 13.554 14.440 1.00 95.75 317 ARG A N 1
ATOM 2476 C CA . ARG A 1 317 ? -11.935 13.617 14.935 1.00 95.75 317 ARG A CA 1
ATOM 2477 C C . ARG A 1 317 ? -12.172 12.674 16.109 1.00 95.75 317 ARG A C 1
ATOM 2479 O O . ARG A 1 317 ? -11.494 11.660 16.276 1.00 95.75 317 ARG A O 1
ATOM 2486 N N . TRP A 1 318 ? -13.136 13.051 16.944 1.00 97.56 318 TRP A N 1
ATOM 2487 C CA . TRP A 1 318 ? -13.547 12.260 18.097 1.00 97.56 318 TRP A CA 1
ATOM 2488 C C . TRP A 1 318 ? -14.529 11.171 17.682 1.00 97.56 318 TRP A C 1
ATOM 2490 O O . TRP A 1 318 ? -15.503 11.432 16.980 1.00 97.56 318 TRP A O 1
ATOM 2500 N N . ILE A 1 319 ? -14.262 9.966 18.168 1.00 98.19 319 ILE A N 1
ATOM 2501 C CA . ILE A 1 319 ? -15.084 8.778 18.015 1.00 98.19 319 ILE A CA 1
ATOM 2502 C C . ILE A 1 319 ? -15.778 8.523 19.342 1.00 98.19 319 ILE A C 1
ATOM 2504 O O . ILE A 1 319 ? -15.113 8.362 20.365 1.00 98.19 319 ILE A O 1
ATOM 2508 N N . GLN A 1 320 ? -17.103 8.479 19.314 1.00 97.62 320 GLN A N 1
ATOM 2509 C CA . GLN A 1 320 ? -17.934 8.166 20.469 1.00 97.62 320 GLN A CA 1
ATOM 2510 C C . GLN A 1 320 ? -18.241 6.675 20.446 1.00 97.62 320 GLN A C 1
ATOM 2512 O O . GLN A 1 320 ? -18.911 6.205 19.525 1.00 97.62 320 GLN A O 1
ATOM 2517 N N . TRP A 1 321 ? -17.757 5.930 21.434 1.00 97.19 321 TRP A N 1
ATOM 2518 C CA . TRP A 1 321 ? -17.988 4.495 21.559 1.00 97.19 321 TRP A CA 1
ATOM 2519 C C . TRP A 1 321 ? -18.901 4.203 22.748 1.00 97.19 321 TRP A C 1
ATOM 2521 O O . TRP A 1 321 ? -18.731 4.770 23.827 1.00 97.19 321 TRP A O 1
ATOM 2531 N N . SER A 1 322 ? -19.878 3.314 22.577 1.00 96.06 322 SER A N 1
ATOM 2532 C CA . SER A 1 322 ? -20.780 2.909 23.660 1.00 96.06 322 SER A CA 1
ATOM 2533 C C . SER A 1 322 ? -21.340 1.504 23.482 1.00 96.06 322 SER A C 1
ATOM 2535 O O . SER A 1 322 ? -21.399 1.009 22.360 1.00 96.06 322 SER A O 1
ATOM 2537 N N . TRP A 1 323 ? -21.792 0.898 24.578 1.00 94.31 323 TRP A N 1
ATOM 2538 C CA . TRP A 1 323 ? -22.640 -0.293 24.580 1.00 94.31 323 TRP A CA 1
ATOM 2539 C C . TRP A 1 323 ? -24.029 0.104 25.081 1.00 94.31 323 TRP A C 1
ATOM 2541 O O . TRP A 1 323 ? -24.172 0.535 26.225 1.00 94.31 323 TRP A O 1
ATOM 2551 N N . LYS A 1 324 ? -25.032 0.036 24.202 1.00 85.25 324 LYS A N 1
ATOM 2552 C CA . LYS A 1 324 ? -26.429 0.396 24.472 1.00 85.25 324 LYS A CA 1
ATOM 2553 C C . LYS A 1 324 ? -27.382 -0.612 23.852 1.00 85.25 324 LYS A C 1
ATOM 2555 O O . LYS A 1 324 ? -27.097 -1.082 22.728 1.00 85.25 324 LYS A O 1
#